Protein AF-A0A7W1NE48-F1 (afdb_monomer)

Mean predicted aligned error: 7.88 Å

Structure (mmCIF, N/CA/C/O backbone):
data_AF-A0A7W1NE48-F1
#
_entry.id   AF-A0A7W1NE48-F1
#
loop_
_atom_site.group_PDB
_atom_site.id
_atom_site.type_symbol
_atom_site.label_atom_id
_atom_site.label_alt_id
_atom_site.label_comp_id
_atom_site.label_asym_id
_atom_site.label_entity_id
_atom_site.label_seq_id
_atom_site.pdbx_PDB_ins_code
_atom_site.Cartn_x
_atom_site.Cartn_y
_atom_site.Cartn_z
_atom_site.occupancy
_atom_site.B_iso_or_equiv
_atom_site.auth_seq_id
_atom_site.auth_comp_id
_atom_site.auth_asym_id
_atom_site.auth_atom_id
_atom_site.pdbx_PDB_model_num
ATOM 1 N N . ILE A 1 1 ? 47.709 18.439 -71.083 1.00 42.81 1 ILE A N 1
ATOM 2 C CA . ILE A 1 1 ? 47.126 17.073 -71.042 1.00 42.81 1 ILE A CA 1
ATOM 3 C C . ILE A 1 1 ? 48.097 16.257 -70.185 1.00 42.81 1 ILE A C 1
ATOM 5 O O . ILE A 1 1 ? 49.250 16.214 -70.570 1.00 42.81 1 ILE A O 1
ATOM 9 N N . LEU A 1 2 ? 47.826 15.754 -68.979 1.00 31.44 2 LEU A N 1
ATOM 10 C CA . LEU A 1 2 ? 46.609 15.264 -68.327 1.00 31.44 2 LEU A CA 1
ATOM 11 C C . LEU A 1 2 ? 46.351 15.960 -66.975 1.00 31.44 2 LEU A C 1
ATOM 13 O O . LEU A 1 2 ? 47.279 16.209 -66.214 1.00 31.44 2 LEU A O 1
ATOM 17 N N . VAL A 1 3 ? 45.074 16.191 -66.664 1.00 34.69 3 VAL A N 1
ATOM 18 C CA . VAL A 1 3 ? 44.576 16.451 -65.306 1.00 34.69 3 VAL A CA 1
ATOM 19 C C . VAL A 1 3 ? 44.045 15.119 -64.780 1.00 34.69 3 VAL A C 1
ATOM 21 O O . VAL A 1 3 ? 43.078 14.589 -65.323 1.00 34.69 3 VAL A O 1
ATOM 24 N N . SER A 1 4 ? 44.684 14.561 -63.755 1.00 35.00 4 SER A N 1
ATOM 25 C CA . SER A 1 4 ? 44.197 13.361 -63.070 1.00 35.00 4 SER A CA 1
ATOM 26 C C . SER A 1 4 ? 43.122 13.762 -62.063 1.00 35.00 4 SER A C 1
ATOM 28 O O . SER A 1 4 ? 43.422 14.156 -60.939 1.00 35.00 4 SER A O 1
ATOM 30 N N . VAL A 1 5 ? 41.858 13.683 -62.476 1.00 41.53 5 VAL A N 1
ATOM 31 C CA . VAL A 1 5 ? 40.713 13.770 -61.565 1.00 41.53 5 VAL A CA 1
ATOM 32 C C . VAL A 1 5 ? 40.550 12.405 -60.898 1.00 41.53 5 VAL A C 1
ATOM 34 O O . VAL A 1 5 ? 40.009 11.472 -61.485 1.00 41.53 5 VAL A O 1
ATOM 37 N N . LEU A 1 6 ? 41.047 12.274 -59.669 1.00 36.22 6 LEU A N 1
ATOM 38 C CA . LEU A 1 6 ? 40.738 11.146 -58.791 1.00 36.22 6 LEU A CA 1
ATOM 39 C C . LEU A 1 6 ? 39.323 11.336 -58.235 1.00 36.22 6 LEU A C 1
ATOM 41 O O . LEU A 1 6 ? 39.104 11.984 -57.215 1.00 36.22 6 LEU A O 1
ATOM 45 N N . SER A 1 7 ? 38.339 10.781 -58.934 1.00 39.44 7 SER A N 1
ATOM 46 C CA . SER A 1 7 ? 36.971 10.656 -58.441 1.00 39.44 7 SER A CA 1
ATOM 47 C C . SER A 1 7 ? 36.881 9.495 -57.445 1.00 39.44 7 SER A C 1
ATOM 49 O O . SER A 1 7 ? 36.654 8.349 -57.829 1.00 39.44 7 SER A O 1
ATOM 51 N N . TRP A 1 8 ? 37.039 9.785 -56.154 1.00 41.16 8 TRP A N 1
ATOM 52 C CA . TRP A 1 8 ? 36.593 8.904 -55.073 1.00 41.16 8 TRP A CA 1
ATOM 53 C C . TRP A 1 8 ? 35.108 9.163 -54.795 1.00 41.16 8 TRP A C 1
ATOM 55 O O . TRP A 1 8 ? 34.740 10.090 -54.081 1.00 41.16 8 TRP A O 1
ATOM 65 N N . ARG A 1 9 ? 34.235 8.328 -55.360 1.00 43.22 9 ARG A N 1
ATOM 66 C CA . ARG A 1 9 ? 32.874 8.115 -54.851 1.00 43.22 9 ARG A CA 1
ATOM 67 C C . ARG A 1 9 ? 32.776 6.684 -54.338 1.00 43.22 9 ARG A C 1
ATOM 69 O O . ARG A 1 9 ? 32.124 5.840 -54.939 1.00 43.22 9 ARG A O 1
ATOM 76 N N . ALA A 1 10 ? 33.436 6.413 -53.216 1.00 47.19 10 ALA A N 1
ATOM 77 C CA . ALA A 1 10 ? 32.959 5.354 -52.345 1.00 47.19 10 ALA A CA 1
ATOM 78 C C . ALA A 1 10 ? 31.684 5.899 -51.696 1.00 47.19 10 ALA A C 1
ATOM 80 O O . ALA A 1 10 ? 31.745 6.793 -50.853 1.00 47.19 10 ALA A O 1
ATOM 81 N N . ALA A 1 11 ? 30.521 5.430 -52.148 1.00 48.72 11 ALA A N 1
ATOM 82 C CA . ALA A 1 11 ? 29.316 5.548 -51.347 1.00 48.72 11 ALA A CA 1
ATOM 83 C C . ALA A 1 11 ? 29.620 4.826 -50.029 1.00 48.72 11 ALA A C 1
ATOM 85 O O . ALA A 1 11 ? 29.705 3.600 -49.997 1.00 48.72 11 ALA A O 1
ATOM 86 N N . LEU A 1 12 ? 29.897 5.598 -48.978 1.00 47.84 12 LEU A N 1
ATOM 87 C CA . LEU A 1 12 ? 30.013 5.115 -47.610 1.00 47.84 12 LEU A CA 1
ATOM 88 C C . LEU A 1 12 ? 28.637 4.576 -47.219 1.00 47.84 12 LEU A C 1
ATOM 90 O O . LEU A 1 12 ? 27.813 5.285 -46.653 1.00 47.84 12 LEU A O 1
ATOM 94 N N . VAL A 1 13 ? 28.368 3.324 -47.586 1.00 49.62 13 VAL A N 1
ATOM 95 C CA . VAL A 1 13 ? 27.327 2.533 -46.944 1.00 49.62 13 VAL A CA 1
ATOM 96 C C . VAL A 1 13 ? 27.867 2.277 -45.549 1.00 49.62 13 VAL A C 1
ATOM 98 O O . VAL A 1 13 ? 28.692 1.389 -45.339 1.00 49.62 13 VAL A O 1
ATOM 101 N N . THR A 1 14 ? 27.490 3.136 -44.607 1.00 51.50 14 THR A N 1
ATOM 102 C CA . THR A 1 14 ? 27.735 2.890 -43.192 1.00 51.50 14 THR A CA 1
ATOM 103 C C . THR A 1 14 ? 27.110 1.532 -42.874 1.00 51.50 14 THR A C 1
ATOM 105 O O . THR A 1 14 ? 25.921 1.351 -43.154 1.00 51.50 14 THR A O 1
ATOM 108 N N . PRO A 1 15 ? 27.878 0.552 -42.365 1.00 64.06 15 PRO A N 1
ATOM 109 C CA . PRO A 1 15 ? 27.312 -0.744 -42.028 1.00 64.06 15 PRO A CA 1
ATOM 110 C C . PRO A 1 15 ? 26.183 -0.537 -41.019 1.00 64.06 15 PRO A C 1
ATOM 112 O O . PRO A 1 15 ? 26.321 0.264 -40.089 1.00 64.06 15 PRO A O 1
ATOM 115 N N . SER A 1 16 ? 25.063 -1.235 -41.221 1.00 67.44 16 SER A N 1
ATOM 116 C CA . SER A 1 16 ? 23.953 -1.206 -40.272 1.00 67.44 16 SER A CA 1
ATOM 117 C C . SER A 1 16 ? 24.484 -1.540 -38.875 1.00 67.44 16 SER A C 1
ATOM 119 O O . SER A 1 16 ? 25.266 -2.487 -38.732 1.00 67.44 16 SER A O 1
ATOM 121 N N . PRO A 1 17 ? 24.120 -0.754 -37.850 1.00 74.56 17 PRO A N 1
ATOM 122 C CA . PRO A 1 17 ? 24.648 -0.958 -36.512 1.00 74.56 17 PRO A CA 1
ATOM 123 C C . PRO A 1 17 ? 24.266 -2.355 -36.005 1.00 74.56 17 PRO A C 1
ATOM 125 O O . PRO A 1 17 ? 23.170 -2.842 -36.272 1.00 74.56 17 PRO A O 1
ATOM 128 N N . ALA A 1 18 ? 25.176 -3.005 -35.273 1.00 80.12 18 ALA A N 1
ATOM 129 C CA . ALA A 1 18 ? 24.968 -4.363 -34.762 1.00 80.12 18 ALA A CA 1
ATOM 130 C C . ALA A 1 18 ? 23.659 -4.469 -33.952 1.00 80.12 18 ALA A C 1
ATOM 132 O O . ALA A 1 18 ? 23.302 -3.511 -33.274 1.00 80.12 18 ALA A O 1
ATOM 133 N N . PRO A 1 19 ? 22.929 -5.591 -33.967 1.00 85.81 19 PRO A N 1
ATOM 134 C CA . PRO A 1 19 ? 21.694 -5.704 -33.196 1.00 85.81 19 PRO A CA 1
ATOM 135 C C . PRO A 1 19 ? 21.940 -5.524 -31.690 1.00 85.81 19 PRO A C 1
ATOM 137 O O . PRO A 1 19 ? 23.021 -5.815 -31.168 1.00 85.81 19 PRO A O 1
ATOM 140 N N . VAL A 1 20 ? 20.917 -5.056 -30.979 1.00 89.81 20 VAL A N 1
ATOM 141 C CA . VAL A 1 20 ? 20.906 -5.013 -29.518 1.00 89.81 20 VAL A CA 1
ATOM 142 C C . VAL A 1 20 ? 20.952 -6.441 -28.976 1.00 89.81 20 VAL A C 1
ATOM 144 O O . VAL A 1 20 ? 20.144 -7.298 -29.328 1.00 89.81 20 VAL A O 1
ATOM 147 N N . SER A 1 21 ? 21.898 -6.674 -28.074 1.00 86.50 21 SER A N 1
ATOM 148 C CA . SER A 1 21 ? 22.198 -7.980 -27.483 1.00 86.50 21 SER A CA 1
ATOM 149 C C . SER A 1 21 ? 21.544 -8.198 -26.116 1.00 86.50 21 SER A C 1
ATOM 151 O O . SER A 1 21 ? 21.465 -9.330 -25.640 1.00 86.50 21 SER A O 1
ATOM 153 N N . GLY A 1 22 ? 21.040 -7.137 -25.476 1.00 89.31 22 GLY A N 1
ATOM 154 C CA . GLY A 1 22 ? 20.456 -7.249 -24.146 1.00 89.31 22 GLY A CA 1
ATOM 155 C C . GLY A 1 22 ? 19.867 -5.964 -23.575 1.00 89.31 22 GLY A C 1
ATOM 156 O O . GLY A 1 22 ? 19.865 -4.903 -24.198 1.00 89.31 22 GLY A O 1
ATOM 157 N N . LEU A 1 23 ? 19.360 -6.101 -22.351 1.00 92.81 23 LEU A N 1
ATOM 158 C CA . LEU A 1 23 ? 18.733 -5.048 -21.555 1.00 92.81 23 LEU A CA 1
ATOM 159 C C . LEU A 1 23 ? 19.512 -4.858 -20.248 1.00 92.81 23 LEU A C 1
ATOM 161 O O . LEU A 1 23 ? 19.779 -5.835 -19.538 1.00 92.81 23 LEU A O 1
ATOM 165 N N . ARG A 1 24 ? 19.830 -3.610 -19.907 1.00 93.88 24 ARG A N 1
ATOM 166 C CA . ARG A 1 24 ? 20.444 -3.202 -18.638 1.00 93.88 24 ARG A CA 1
ATOM 167 C C . ARG A 1 24 ? 19.453 -2.359 -17.850 1.00 93.88 24 ARG A C 1
ATOM 169 O O . ARG A 1 24 ? 18.922 -1.387 -18.375 1.00 93.88 24 ARG A O 1
ATOM 176 N N . ILE A 1 25 ? 19.224 -2.730 -16.594 1.00 95.69 25 ILE A N 1
ATOM 177 C CA . ILE A 1 25 ? 18.370 -1.973 -15.676 1.00 95.69 25 ILE A CA 1
ATOM 178 C C . ILE A 1 25 ? 19.274 -1.182 -14.739 1.00 95.69 25 ILE A C 1
ATOM 180 O O . ILE A 1 25 ? 20.173 -1.753 -14.124 1.00 95.69 25 ILE A O 1
ATOM 184 N N . VAL A 1 26 ? 19.029 0.118 -14.646 1.00 95.56 26 VAL A N 1
ATOM 185 C CA . VAL A 1 26 ? 19.696 1.031 -13.723 1.00 95.56 26 VAL A CA 1
ATOM 186 C C . VAL A 1 26 ? 18.616 1.624 -12.829 1.00 95.56 26 VAL A C 1
ATOM 188 O O . VAL A 1 26 ? 17.765 2.384 -13.290 1.00 95.56 26 VAL A O 1
ATOM 191 N N . PHE A 1 27 ? 18.625 1.247 -11.554 1.00 94.75 27 PHE A N 1
ATOM 192 C CA . PHE A 1 27 ? 17.720 1.836 -10.575 1.00 94.75 27 PHE A CA 1
ATOM 193 C C . PHE A 1 27 ? 18.255 3.202 -10.145 1.00 94.75 27 PHE A C 1
ATOM 195 O O . PHE A 1 27 ? 19.438 3.331 -9.829 1.00 94.75 27 PHE A O 1
ATOM 202 N N . GLN A 1 28 ? 17.388 4.207 -10.147 1.00 91.44 28 GLN A N 1
ATOM 203 C CA . GLN A 1 28 ? 17.664 5.525 -9.586 1.00 91.44 28 GLN A CA 1
ATOM 204 C C . GLN A 1 28 ? 16.831 5.683 -8.324 1.00 91.44 28 GLN A C 1
ATOM 206 O O . GLN A 1 28 ? 15.610 5.693 -8.432 1.00 91.44 28 GLN A O 1
ATOM 211 N N . ASP A 1 29 ? 17.492 5.805 -7.174 1.00 85.06 29 ASP A N 1
ATOM 212 C CA . ASP A 1 29 ? 16.899 6.014 -5.848 1.00 85.06 29 ASP A CA 1
ATOM 213 C C . ASP A 1 29 ? 15.817 4.993 -5.409 1.00 85.06 29 ASP A C 1
ATOM 215 O O . ASP A 1 29 ? 15.047 4.428 -6.186 1.00 85.06 29 ASP A O 1
ATOM 219 N N . GLY A 1 30 ? 15.729 4.746 -4.102 1.00 87.19 30 GLY A N 1
ATOM 220 C CA . GLY A 1 30 ? 14.687 3.885 -3.532 1.00 87.19 30 GLY A CA 1
ATOM 221 C C . GLY A 1 30 ? 14.912 2.375 -3.730 1.00 87.19 30 GLY A C 1
ATOM 222 O O . GLY A 1 30 ? 16.057 1.918 -3.823 1.00 87.19 30 GLY A O 1
ATOM 223 N N . PRO A 1 31 ? 13.836 1.562 -3.700 1.00 92.44 31 PRO A N 1
ATOM 224 C CA . PRO A 1 31 ? 13.959 0.112 -3.683 1.00 92.44 31 PRO A CA 1
ATOM 225 C C . PRO A 1 31 ? 14.438 -0.442 -5.026 1.00 92.44 31 PRO A C 1
ATOM 227 O O . PRO A 1 31 ? 14.173 0.110 -6.094 1.00 92.44 31 PRO A O 1
ATOM 230 N N . THR A 1 32 ? 15.100 -1.595 -4.963 1.00 94.31 32 THR A N 1
ATOM 231 C CA . THR A 1 32 ? 15.563 -2.332 -6.142 1.00 94.31 32 THR A CA 1
ATOM 232 C C . THR A 1 32 ? 14.858 -3.678 -6.243 1.00 94.31 32 THR A C 1
ATOM 234 O O . THR A 1 32 ? 14.346 -4.211 -5.256 1.00 94.31 32 THR A O 1
ATOM 237 N N . LEU A 1 33 ? 14.824 -4.224 -7.456 1.00 93.69 33 LEU A N 1
ATOM 238 C CA . LEU A 1 33 ? 14.360 -5.579 -7.729 1.00 93.69 33 LEU A CA 1
ATOM 239 C C . LEU A 1 33 ? 15.464 -6.381 -8.417 1.00 93.69 33 LEU A C 1
ATOM 241 O O . LEU A 1 33 ? 16.305 -5.795 -9.112 1.00 93.69 33 LEU A O 1
ATOM 245 N N . PRO A 1 34 ? 15.445 -7.719 -8.294 1.00 93.00 34 PRO A N 1
ATOM 246 C CA . PRO A 1 34 ? 16.255 -8.574 -9.143 1.00 93.00 34 PRO A CA 1
ATOM 247 C C . PRO A 1 34 ? 16.054 -8.218 -10.619 1.00 93.00 34 PRO A C 1
ATOM 249 O O . PRO A 1 34 ? 14.929 -8.058 -11.098 1.00 93.00 34 PRO A O 1
ATOM 252 N N . ARG A 1 35 ? 17.159 -8.112 -11.366 1.00 90.81 35 ARG A N 1
ATOM 253 C CA . ARG A 1 35 ? 17.134 -7.790 -12.804 1.00 90.81 35 ARG A CA 1
ATOM 254 C C . ARG A 1 35 ? 16.184 -8.714 -13.573 1.00 90.81 35 ARG A C 1
ATOM 256 O O . ARG A 1 35 ? 15.443 -8.244 -14.428 1.00 90.81 35 ARG A O 1
ATOM 263 N N . GLU A 1 36 ? 16.208 -10.005 -13.253 1.00 91.62 36 GLU A N 1
ATOM 264 C CA . GLU A 1 36 ? 15.350 -11.052 -13.826 1.00 91.62 36 GLU A CA 1
ATOM 265 C C . GLU A 1 36 ? 13.855 -10.694 -13.763 1.00 91.62 36 GLU A C 1
ATOM 267 O O . GLU A 1 36 ? 13.141 -10.883 -14.747 1.00 91.62 36 GLU A O 1
ATOM 272 N N . ASP A 1 37 ? 13.392 -10.111 -12.653 1.00 92.50 37 ASP A N 1
ATOM 273 C CA . ASP A 1 37 ? 11.978 -9.784 -12.445 1.00 92.50 37 ASP A CA 1
ATOM 274 C C . ASP A 1 37 ? 11.532 -8.625 -13.339 1.00 92.50 37 ASP A C 1
ATOM 276 O O . ASP A 1 37 ? 10.490 -8.698 -13.994 1.00 92.50 37 ASP A O 1
ATOM 280 N N . VAL A 1 38 ? 12.361 -7.583 -13.453 1.00 91.62 38 VAL A N 1
ATOM 281 C CA . VAL A 1 38 ? 12.096 -6.455 -14.361 1.00 91.62 38 VAL A CA 1
ATOM 282 C C . VAL A 1 38 ? 12.136 -6.917 -15.819 1.00 91.62 38 VAL A C 1
ATOM 284 O O . VAL A 1 38 ? 11.286 -6.543 -16.632 1.00 91.62 38 VAL A O 1
ATOM 287 N N . LEU A 1 39 ? 13.092 -7.786 -16.165 1.00 91.69 39 LEU A N 1
ATOM 288 C CA . LEU A 1 39 ? 13.155 -8.391 -17.494 1.00 91.69 39 LEU A CA 1
ATOM 289 C C . LEU A 1 39 ? 11.939 -9.277 -17.777 1.00 91.69 39 LEU A C 1
ATOM 291 O O . LEU A 1 39 ? 11.484 -9.324 -18.921 1.00 91.69 39 LEU A O 1
ATOM 295 N N . ALA A 1 40 ? 11.380 -9.951 -16.769 1.00 92.88 40 ALA A N 1
ATOM 296 C CA . ALA A 1 40 ? 10.172 -10.751 -16.921 1.00 92.88 40 ALA A CA 1
ATOM 297 C C . ALA A 1 40 ? 8.960 -9.895 -17.316 1.00 92.88 40 ALA A C 1
ATOM 299 O O . ALA A 1 40 ? 8.155 -10.358 -18.129 1.00 92.88 40 ALA A O 1
ATOM 300 N N . TRP A 1 41 ? 8.856 -8.651 -16.830 1.00 93.81 41 TRP A N 1
ATOM 301 C CA . TRP A 1 41 ? 7.804 -7.715 -17.249 1.00 93.81 41 TRP A CA 1
ATOM 302 C C . TRP A 1 41 ? 7.871 -7.453 -18.752 1.00 93.81 41 TRP A C 1
ATOM 304 O O . TRP A 1 41 ? 6.888 -7.654 -19.463 1.00 93.81 41 TRP A O 1
ATOM 314 N N . VAL A 1 42 ? 9.054 -7.098 -19.261 1.00 93.62 42 VAL A N 1
ATOM 315 C CA . VAL A 1 42 ? 9.266 -6.859 -20.698 1.00 93.62 42 VAL A CA 1
ATOM 316 C C . VAL A 1 42 ? 9.053 -8.147 -21.497 1.00 93.62 42 VAL A C 1
ATOM 318 O O . VAL A 1 42 ? 8.383 -8.145 -22.526 1.00 93.62 42 VAL A O 1
ATOM 321 N N . LYS A 1 43 ? 9.576 -9.279 -21.009 1.00 92.25 43 LYS A N 1
ATOM 322 C CA . LYS A 1 43 ? 9.505 -10.582 -21.685 1.00 92.25 43 LYS A CA 1
ATOM 323 C C . LYS A 1 43 ? 8.070 -11.073 -21.877 1.00 92.25 43 LYS A C 1
ATOM 325 O O . LYS A 1 43 ? 7.800 -11.701 -22.900 1.00 92.25 43 LYS A O 1
ATOM 330 N N . ARG A 1 44 ? 7.204 -10.852 -20.883 1.00 92.38 44 ARG A N 1
ATOM 331 C CA . ARG A 1 44 ? 5.830 -11.380 -20.838 1.00 92.38 44 ARG A CA 1
ATOM 332 C C . ARG A 1 44 ? 4.778 -10.368 -21.288 1.00 92.38 44 ARG A C 1
ATOM 334 O O . ARG A 1 44 ? 3.745 -10.790 -21.788 1.00 92.38 44 ARG A O 1
ATOM 341 N N . GLY A 1 45 ? 5.022 -9.073 -21.087 1.00 92.50 45 GLY A N 1
ATOM 342 C CA . GLY A 1 45 ? 4.001 -8.035 -21.239 1.00 92.50 45 GLY A CA 1
ATOM 343 C C . GLY A 1 45 ? 4.214 -7.060 -22.393 1.00 92.50 45 GLY A C 1
ATOM 344 O O . GLY A 1 45 ? 3.234 -6.480 -22.847 1.00 92.50 45 GLY A O 1
ATOM 345 N N . PHE A 1 46 ? 5.442 -6.864 -22.890 1.00 95.25 46 PHE A N 1
ATOM 346 C CA . PHE A 1 46 ? 5.687 -5.875 -23.944 1.00 95.25 46 PHE A CA 1
ATOM 347 C C . PHE A 1 46 ? 5.353 -6.446 -25.338 1.00 95.25 46 PHE A C 1
ATOM 349 O O . PHE A 1 46 ? 6.060 -7.347 -25.803 1.00 95.25 46 PHE A O 1
ATOM 356 N N . PRO A 1 47 ? 4.331 -5.931 -26.056 1.00 91.56 47 PRO A N 1
ATOM 357 C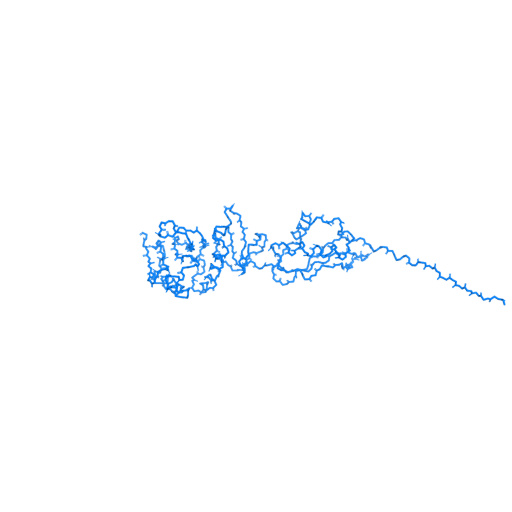 CA . PRO A 1 47 ? 3.850 -6.562 -27.292 1.00 91.56 47 PRO A CA 1
ATOM 358 C C . PRO A 1 47 ? 4.856 -6.523 -28.452 1.00 91.56 47 PRO A C 1
ATOM 360 O O . PRO A 1 47 ? 4.895 -7.432 -29.275 1.00 91.56 47 PRO A O 1
ATOM 363 N N . GLN A 1 48 ? 5.699 -5.488 -28.516 1.00 91.25 48 GLN A N 1
ATOM 364 C CA . GLN A 1 48 ? 6.649 -5.257 -29.615 1.00 91.25 48 GLN A CA 1
ATOM 365 C C . GLN A 1 48 ? 8.061 -5.752 -29.280 1.00 91.25 48 GLN A C 1
ATOM 367 O O . GLN A 1 48 ? 9.062 -5.185 -29.709 1.00 91.25 48 GLN A O 1
ATOM 372 N N . ARG A 1 49 ? 8.165 -6.832 -28.499 1.00 91.38 49 ARG A N 1
ATOM 373 C CA . ARG A 1 49 ? 9.451 -7.354 -28.018 1.00 91.38 49 ARG A CA 1
ATOM 374 C C . ARG A 1 49 ? 10.450 -7.666 -29.135 1.00 91.38 49 ARG A C 1
ATOM 376 O O . ARG A 1 49 ? 11.641 -7.450 -28.941 1.00 91.38 49 ARG A O 1
ATOM 383 N N . ALA A 1 50 ? 9.990 -8.160 -30.285 1.00 91.31 50 ALA A N 1
ATOM 384 C CA . ALA A 1 50 ? 10.865 -8.455 -31.422 1.00 91.31 50 ALA A CA 1
ATOM 385 C C . ALA A 1 50 ? 11.572 -7.195 -31.962 1.00 91.31 50 ALA A C 1
ATOM 387 O O . ALA A 1 50 ? 12.727 -7.270 -32.369 1.00 91.31 50 ALA A O 1
ATOM 388 N N . SER A 1 51 ? 10.920 -6.031 -31.881 1.00 92.25 51 SER A N 1
ATOM 389 C CA . SER A 1 51 ? 11.470 -4.739 -32.309 1.00 92.25 51 SER A CA 1
ATOM 390 C C . SER A 1 51 ? 12.599 -4.231 -31.406 1.00 92.25 51 SER A C 1
ATOM 392 O O . SER A 1 51 ? 13.312 -3.313 -31.785 1.00 92.25 51 SER A O 1
ATOM 394 N N . LEU A 1 52 ? 12.818 -4.834 -30.231 1.00 92.19 52 LEU A N 1
ATOM 395 C CA . LEU A 1 52 ? 13.926 -4.462 -29.343 1.00 92.19 52 LEU A CA 1
ATOM 396 C C . LEU A 1 52 ? 15.297 -4.925 -29.854 1.00 92.19 52 LEU A C 1
ATOM 398 O O . LEU A 1 52 ? 16.307 -4.474 -29.323 1.00 92.19 52 LEU A O 1
ATOM 402 N N . VAL A 1 53 ? 15.345 -5.815 -30.853 1.00 92.69 53 VAL A N 1
ATOM 403 C CA . VAL A 1 53 ? 16.600 -6.269 -31.479 1.00 92.69 53 VAL A CA 1
ATOM 404 C C . VAL A 1 53 ? 17.242 -5.149 -32.303 1.00 92.69 53 VAL A C 1
ATOM 406 O O . VAL A 1 53 ? 18.464 -5.031 -32.319 1.00 92.69 53 VAL A O 1
ATOM 409 N N . ASP A 1 54 ? 16.437 -4.297 -32.939 1.00 91.75 54 ASP A N 1
ATOM 410 C CA . ASP A 1 54 ? 16.903 -3.086 -33.620 1.00 91.75 54 ASP A CA 1
ATOM 411 C C . ASP A 1 54 ? 15.895 -1.948 -33.395 1.00 91.75 54 ASP A C 1
ATOM 413 O O . ASP A 1 54 ? 15.009 -1.717 -34.220 1.00 91.75 54 ASP A O 1
ATOM 417 N N . PRO A 1 55 ? 15.948 -1.300 -32.219 1.00 92.44 55 PRO A N 1
ATOM 418 C CA . PRO A 1 55 ? 14.922 -0.358 -31.813 1.00 92.44 55 PRO A CA 1
ATOM 419 C C . PRO A 1 55 ? 15.113 0.993 -32.505 1.00 92.44 55 PRO A C 1
ATOM 421 O O . PRO A 1 55 ? 16.201 1.574 -32.489 1.00 92.44 55 PRO A O 1
ATOM 424 N N . ASP A 1 56 ? 14.019 1.535 -33.030 1.00 94.19 56 ASP A N 1
ATOM 425 C CA . ASP A 1 56 ? 13.910 2.951 -33.361 1.00 94.19 56 ASP A CA 1
ATOM 426 C C . ASP A 1 56 ? 13.447 3.767 -32.139 1.00 94.19 56 ASP A C 1
ATOM 428 O O . ASP A 1 56 ? 13.074 3.229 -31.091 1.00 94.19 56 ASP A O 1
ATOM 432 N N . GLN A 1 57 ? 13.462 5.094 -32.270 1.00 95.06 57 GLN A N 1
ATOM 433 C CA . GLN A 1 57 ? 13.047 6.001 -31.198 1.00 95.06 57 GLN A CA 1
ATOM 434 C C . GLN A 1 57 ? 11.603 5.731 -30.736 1.00 95.06 57 GLN A C 1
ATOM 436 O O . GLN A 1 57 ? 11.335 5.699 -29.536 1.00 95.06 57 GLN A O 1
ATOM 441 N N . ALA A 1 58 ? 10.691 5.449 -31.671 1.00 96.38 58 ALA A N 1
ATOM 442 C CA . ALA A 1 58 ? 9.295 5.147 -31.360 1.00 96.38 58 ALA A CA 1
ATOM 443 C C . ALA A 1 58 ? 9.146 3.854 -30.537 1.00 96.38 58 ALA A C 1
ATOM 445 O O . ALA A 1 58 ? 8.311 3.773 -29.636 1.00 96.38 58 ALA A O 1
ATOM 446 N N . THR A 1 59 ? 9.967 2.837 -30.808 1.00 96.44 59 THR A N 1
ATOM 447 C CA . THR A 1 59 ? 10.003 1.587 -30.040 1.00 96.44 59 THR A CA 1
ATOM 448 C C . THR A 1 59 ? 10.490 1.833 -28.613 1.00 96.44 59 THR A C 1
ATOM 450 O O . THR A 1 59 ? 9.901 1.303 -27.668 1.00 96.44 59 THR A O 1
ATOM 453 N N . LEU A 1 60 ? 11.529 2.658 -28.432 1.00 97.31 60 LEU A N 1
ATOM 454 C CA . LEU A 1 60 ? 12.035 3.017 -27.102 1.00 97.31 60 LEU A CA 1
ATOM 455 C C . LEU A 1 60 ? 11.003 3.818 -26.295 1.00 97.31 60 LEU A C 1
ATOM 457 O O . LEU A 1 60 ? 10.829 3.568 -25.102 1.00 97.31 60 LEU A O 1
ATOM 461 N N . GLU A 1 61 ? 10.274 4.730 -26.938 1.00 97.25 61 GLU A N 1
ATOM 462 C CA . GLU A 1 61 ? 9.199 5.507 -26.308 1.00 97.25 61 GLU A CA 1
ATOM 463 C C . GLU A 1 61 ? 8.035 4.621 -25.859 1.00 97.25 61 GLU A C 1
ATOM 465 O O . GLU A 1 61 ? 7.585 4.731 -24.717 1.00 97.25 61 GLU A O 1
ATOM 470 N N . ARG A 1 62 ? 7.605 3.674 -26.702 1.00 97.62 62 ARG A N 1
ATOM 471 C CA . ARG A 1 62 ? 6.585 2.678 -26.334 1.00 97.62 62 ARG A CA 1
ATOM 472 C C . ARG A 1 62 ? 7.045 1.775 -25.197 1.00 97.62 62 ARG A C 1
ATOM 474 O O . ARG A 1 62 ? 6.238 1.412 -24.345 1.00 97.62 62 ARG A O 1
ATOM 481 N N . LEU A 1 63 ? 8.326 1.406 -25.162 1.00 97.44 63 LEU A N 1
ATOM 482 C CA . LEU A 1 63 ? 8.888 0.652 -24.042 1.00 97.44 63 LEU A CA 1
ATOM 483 C C . LEU A 1 63 ? 8.856 1.481 -22.750 1.00 97.44 63 LEU A C 1
ATOM 485 O O . LEU A 1 63 ? 8.480 0.959 -21.701 1.00 97.44 63 LEU A O 1
ATOM 489 N N . ALA A 1 64 ? 9.199 2.769 -22.817 1.00 97.62 64 ALA A N 1
ATOM 490 C CA . ALA A 1 64 ? 9.103 3.668 -21.672 1.00 97.62 64 ALA A CA 1
ATOM 491 C C . ALA A 1 64 ? 7.653 3.808 -21.180 1.00 97.62 64 ALA A C 1
ATOM 493 O O . ALA A 1 64 ? 7.403 3.721 -19.980 1.00 97.62 64 ALA A O 1
ATOM 494 N N . GLU A 1 65 ? 6.687 3.976 -22.085 1.00 97.44 65 GLU A N 1
ATOM 495 C CA . GLU A 1 65 ? 5.258 4.040 -21.755 1.00 97.44 65 GLU A CA 1
ATOM 496 C C . GLU A 1 65 ? 4.745 2.736 -21.132 1.00 97.44 65 GLU A C 1
ATOM 498 O O . GLU A 1 65 ? 4.094 2.763 -20.086 1.00 97.44 65 GLU A O 1
ATOM 503 N N . PHE A 1 66 ? 5.123 1.590 -21.704 1.00 97.31 66 PHE A N 1
ATOM 504 C CA . PHE A 1 66 ? 4.830 0.278 -21.136 1.00 97.31 66 PHE A CA 1
ATOM 505 C C . PHE A 1 66 ? 5.341 0.166 -19.693 1.00 97.31 66 PHE A C 1
ATOM 507 O O . PHE A 1 66 ? 4.588 -0.218 -18.800 1.00 97.31 66 PHE A O 1
ATOM 514 N N . LEU A 1 67 ? 6.592 0.552 -19.434 1.00 96.62 67 LEU A N 1
ATOM 515 C CA . LEU A 1 67 ? 7.164 0.510 -18.087 1.00 96.62 67 LEU A CA 1
ATOM 516 C C . LEU A 1 67 ? 6.456 1.473 -17.121 1.00 96.62 67 LEU A C 1
ATOM 518 O O . LEU A 1 67 ? 6.188 1.086 -15.987 1.00 96.62 67 LEU A O 1
ATOM 522 N N . ARG A 1 68 ? 6.087 2.685 -17.559 1.00 96.06 68 ARG A N 1
ATOM 523 C CA . ARG A 1 68 ? 5.306 3.643 -16.746 1.00 96.06 68 ARG A CA 1
ATOM 524 C C . ARG A 1 68 ? 3.920 3.115 -16.379 1.00 96.06 68 ARG A C 1
ATOM 526 O O . ARG A 1 68 ? 3.396 3.478 -15.331 1.00 96.06 68 ARG A O 1
ATOM 533 N N . SER A 1 69 ? 3.332 2.265 -17.221 1.00 94.31 69 SER A N 1
ATOM 534 C CA . SER A 1 69 ? 2.038 1.635 -16.934 1.00 94.31 69 SER A CA 1
ATOM 535 C C . SER A 1 69 ? 2.117 0.565 -15.835 1.00 94.31 69 SER A C 1
ATOM 537 O O . SER A 1 69 ? 1.094 0.174 -15.274 1.00 94.31 69 SER A O 1
ATOM 539 N N . HIS A 1 70 ? 3.322 0.092 -15.499 1.00 94.00 70 HIS A N 1
ATOM 540 C CA . HIS A 1 70 ? 3.506 -0.949 -14.501 1.00 94.00 70 HIS A CA 1
ATOM 541 C C . HIS A 1 70 ? 3.358 -0.387 -13.081 1.00 94.00 70 HIS A C 1
ATOM 543 O O . HIS A 1 70 ? 4.067 0.538 -12.691 1.00 94.00 70 HIS A O 1
ATOM 549 N N . GLY A 1 71 ? 2.494 -0.993 -12.260 1.00 91.81 71 GLY A N 1
ATOM 550 C CA . GLY A 1 71 ? 2.149 -0.469 -10.929 1.00 91.81 71 GLY A CA 1
ATOM 551 C C . GLY A 1 71 ? 3.322 -0.338 -9.947 1.00 91.81 71 GLY A C 1
ATOM 552 O O . GLY A 1 71 ? 3.248 0.456 -9.020 1.00 91.81 71 GLY A O 1
ATOM 553 N N . ALA A 1 72 ? 4.418 -1.076 -10.153 1.00 94.50 72 ALA A N 1
ATOM 554 C CA . ALA A 1 72 ? 5.637 -0.955 -9.344 1.00 94.50 72 ALA A CA 1
ATOM 555 C C . ALA A 1 72 ? 6.513 0.260 -9.702 1.00 94.50 72 ALA A C 1
ATOM 557 O O . ALA A 1 72 ? 7.363 0.654 -8.906 1.00 94.50 72 ALA A O 1
ATOM 558 N N . VAL A 1 73 ? 6.357 0.826 -10.901 1.00 95.44 73 VAL A N 1
ATOM 559 C CA . VAL A 1 73 ? 7.229 1.887 -11.410 1.00 95.44 73 VAL A CA 1
ATOM 560 C C . VAL A 1 73 ? 6.695 3.240 -10.947 1.00 95.44 73 VAL A C 1
ATOM 562 O O . VAL A 1 73 ? 5.520 3.571 -11.119 1.00 95.44 73 VAL A O 1
ATOM 565 N N . ARG A 1 74 ? 7.569 4.032 -10.323 1.00 95.62 74 ARG A N 1
ATOM 566 C CA . ARG A 1 74 ? 7.292 5.430 -9.984 1.00 95.62 74 ARG A CA 1
ATOM 567 C C . ARG A 1 74 ? 7.577 6.315 -11.185 1.00 95.62 74 ARG A C 1
ATOM 569 O O . ARG A 1 74 ? 6.741 7.136 -11.550 1.00 95.62 74 ARG A O 1
ATOM 576 N N . GLU A 1 75 ? 8.745 6.120 -11.785 1.00 96.19 75 GLU A N 1
ATOM 577 C CA . GLU A 1 75 ? 9.242 6.949 -12.873 1.00 96.19 75 GLU A CA 1
ATOM 578 C C . GLU A 1 75 ? 10.166 6.152 -13.797 1.00 96.19 75 GLU A C 1
ATOM 580 O O . GLU A 1 75 ? 10.906 5.269 -13.361 1.00 96.19 75 GLU A O 1
ATOM 585 N N . VAL A 1 76 ? 10.114 6.484 -15.087 1.00 97.31 76 VAL A N 1
ATOM 586 C CA . VAL A 1 76 ? 11.066 6.015 -16.096 1.00 97.31 76 VAL A CA 1
ATOM 587 C C . VAL A 1 76 ? 11.872 7.224 -16.541 1.00 97.31 76 VAL A C 1
ATOM 589 O O . VAL A 1 76 ? 11.365 8.055 -17.299 1.00 97.31 76 VAL A O 1
ATOM 592 N N . HIS A 1 77 ? 13.109 7.297 -16.061 1.00 96.62 77 HIS A N 1
ATOM 593 C CA . HIS A 1 77 ? 14.031 8.410 -16.291 1.00 96.62 77 HIS A CA 1
ATOM 594 C C . HIS A 1 77 ? 14.576 8.413 -17.708 1.00 96.62 77 HIS A C 1
ATOM 596 O O . HIS A 1 77 ? 14.671 9.452 -18.353 1.00 96.62 77 HIS A O 1
ATOM 602 N N . GLN A 1 78 ? 14.940 7.232 -18.205 1.00 95.81 78 GLN A N 1
ATOM 603 C CA . GLN A 1 78 ? 15.495 7.088 -19.543 1.00 95.81 78 GLN A CA 1
ATOM 604 C C . GLN A 1 78 ? 15.296 5.676 -20.086 1.00 95.81 78 GLN A C 1
ATOM 606 O O . GLN A 1 78 ? 15.362 4.690 -19.352 1.00 95.81 78 GLN A O 1
ATOM 611 N N . VAL A 1 79 ? 15.119 5.589 -21.400 1.00 97.19 79 VAL A N 1
ATOM 612 C CA . VAL A 1 79 ? 15.220 4.351 -22.172 1.00 97.19 79 VAL A CA 1
ATOM 613 C C . VAL A 1 79 ? 16.044 4.684 -23.405 1.00 97.19 79 VAL A C 1
ATOM 615 O O . VAL A 1 79 ? 15.617 5.485 -24.232 1.00 97.19 79 VAL A O 1
ATOM 618 N N . ARG A 1 80 ? 17.254 4.131 -23.507 1.00 96.44 80 ARG A N 1
ATOM 619 C CA . ARG A 1 80 ? 18.195 4.476 -24.582 1.00 96.44 80 ARG A CA 1
ATOM 620 C C . ARG A 1 80 ? 19.025 3.284 -25.019 1.00 96.44 80 ARG A C 1
ATOM 622 O O . ARG A 1 80 ? 19.281 2.379 -24.232 1.00 96.44 80 ARG A O 1
ATOM 629 N N . VAL A 1 81 ? 19.508 3.316 -26.256 1.00 95.81 81 VAL A N 1
ATOM 630 C CA . VAL A 1 81 ? 20.556 2.391 -26.695 1.00 95.81 81 VAL A CA 1
ATOM 631 C C . VAL A 1 81 ? 21.899 2.897 -26.173 1.00 95.81 81 VAL A C 1
ATOM 633 O O . VAL A 1 81 ? 22.281 4.039 -26.421 1.00 95.81 81 VAL A O 1
ATOM 636 N N . ALA A 1 82 ? 22.609 2.043 -25.450 1.00 92.94 82 ALA A N 1
ATOM 637 C CA . ALA A 1 82 ? 23.957 2.274 -24.964 1.00 92.94 82 ALA A CA 1
ATOM 638 C C . ALA A 1 82 ? 24.925 1.257 -25.582 1.00 92.94 82 ALA A C 1
ATOM 640 O O . A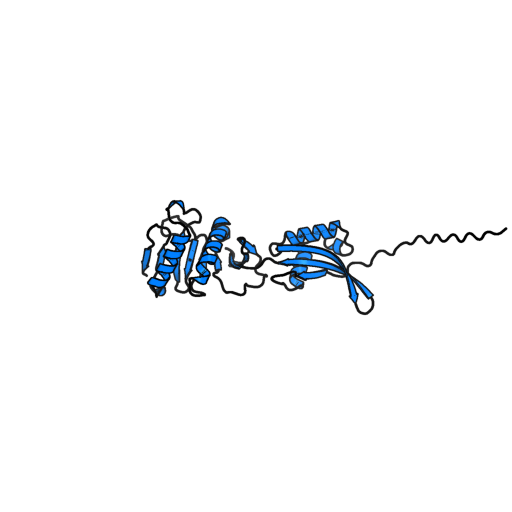LA A 1 82 ? 24.530 0.200 -26.079 1.00 92.94 82 ALA A O 1
ATOM 641 N N . HIS A 1 83 ? 26.205 1.608 -25.549 1.00 90.38 83 HIS A N 1
ATOM 642 C CA . HIS A 1 83 ? 27.293 0.746 -25.981 1.00 90.38 83 HIS A CA 1
ATOM 643 C C . HIS A 1 83 ? 28.047 0.272 -24.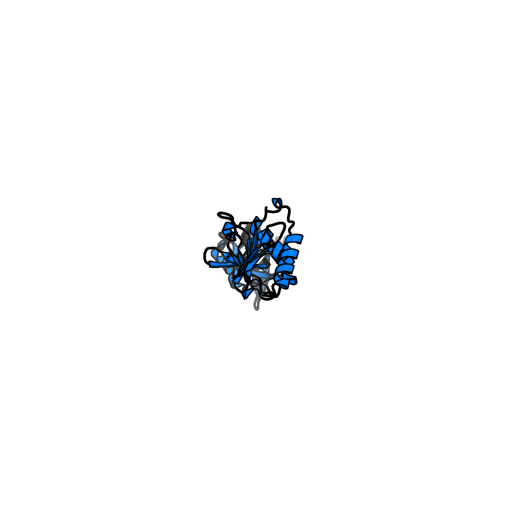743 1.00 90.38 83 HIS A C 1
ATOM 645 O O . HIS A 1 83 ? 28.480 1.089 -23.930 1.00 90.38 83 HIS A O 1
ATOM 651 N N . GLU A 1 84 ? 28.175 -1.040 -24.588 1.00 85.25 84 GLU A N 1
ATOM 652 C CA . GLU A 1 84 ? 28.902 -1.665 -23.490 1.00 85.25 84 GLU A CA 1
ATOM 653 C C . GLU A 1 84 ? 30.140 -2.361 -24.050 1.00 85.25 84 GLU A C 1
ATOM 655 O O . GLU A 1 84 ? 30.050 -3.186 -24.965 1.00 85.25 84 GLU A O 1
ATOM 660 N N . ALA A 1 85 ? 31.305 -1.969 -23.535 1.00 82.25 85 ALA A N 1
ATOM 661 C CA . ALA A 1 85 ? 32.565 -2.606 -23.880 1.00 82.25 85 ALA A CA 1
ATOM 662 C C . ALA A 1 85 ? 32.649 -3.972 -23.192 1.00 82.25 85 ALA A C 1
ATOM 664 O O . ALA A 1 85 ? 32.365 -4.093 -22.001 1.00 82.25 85 ALA A O 1
ATOM 665 N N . PHE A 1 86 ? 33.059 -4.985 -23.944 1.00 79.06 86 PHE A N 1
ATOM 666 C CA . PHE A 1 86 ? 33.339 -6.326 -23.448 1.00 79.06 86 PHE A CA 1
ATOM 667 C C . PHE A 1 86 ? 34.677 -6.795 -24.031 1.00 79.06 86 PHE A C 1
ATOM 669 O O . PHE A 1 86 ? 35.118 -6.270 -25.057 1.00 79.06 86 PHE A O 1
ATOM 676 N N . ASP A 1 87 ? 35.336 -7.769 -23.399 1.00 64.69 87 ASP A N 1
ATOM 677 C CA . ASP A 1 87 ? 36.594 -8.320 -23.917 1.00 64.69 87 ASP A CA 1
ATOM 678 C C . ASP A 1 87 ? 36.387 -8.858 -25.343 1.00 64.69 87 ASP A C 1
ATOM 680 O O . ASP A 1 87 ? 35.709 -9.862 -25.564 1.00 64.69 87 ASP A O 1
ATOM 684 N N . GLY A 1 88 ? 36.945 -8.144 -26.327 1.00 72.19 88 GLY A N 1
ATOM 685 C CA . GLY A 1 88 ? 36.842 -8.471 -27.751 1.00 72.19 88 GLY A CA 1
ATOM 686 C C . GLY A 1 88 ? 35.840 -7.649 -28.575 1.00 72.19 88 GLY A C 1
ATOM 687 O O . GLY A 1 88 ? 35.736 -7.900 -29.775 1.00 72.19 88 GLY A O 1
ATOM 688 N N . GLY A 1 89 ? 35.132 -6.658 -28.012 1.00 78.56 89 GLY A N 1
ATOM 689 C CA . GLY A 1 89 ? 34.281 -5.777 -28.823 1.00 78.56 89 GLY A CA 1
ATOM 690 C C . GLY A 1 89 ? 33.346 -4.827 -28.071 1.00 78.56 89 GLY A C 1
ATOM 691 O O . GLY A 1 89 ? 33.367 -4.704 -26.850 1.00 78.56 89 GLY A O 1
ATOM 692 N N . VAL A 1 90 ? 32.500 -4.136 -28.839 1.00 82.81 90 VAL A N 1
ATOM 693 C CA . VAL A 1 90 ? 31.441 -3.257 -28.326 1.00 82.81 90 VAL A CA 1
ATOM 694 C C . VAL A 1 90 ? 30.091 -3.897 -28.621 1.00 82.81 90 VAL A C 1
ATOM 696 O O . VAL A 1 90 ? 29.789 -4.213 -29.771 1.00 82.81 90 VAL A O 1
ATOM 699 N N . THR A 1 91 ? 29.265 -4.058 -27.592 1.00 87.69 91 THR A N 1
ATOM 700 C CA . THR A 1 91 ? 27.903 -4.583 -27.724 1.00 87.69 91 THR A CA 1
ATOM 701 C C . THR A 1 91 ? 26.879 -3.461 -27.579 1.00 87.69 91 THR A C 1
ATOM 703 O O . THR A 1 91 ? 27.056 -2.538 -26.781 1.00 87.69 91 THR A O 1
ATOM 706 N N . ARG A 1 92 ? 25.802 -3.514 -28.371 1.00 91.88 92 ARG A N 1
ATOM 707 C CA . ARG A 1 92 ? 24.643 -2.626 -28.202 1.00 91.88 92 ARG A CA 1
ATOM 708 C C . ARG A 1 92 ? 23.713 -3.232 -27.154 1.00 91.88 92 ARG A C 1
ATOM 710 O O . ARG A 1 92 ? 23.358 -4.409 -27.243 1.00 91.88 92 ARG A O 1
ATOM 717 N N . ILE A 1 93 ? 23.310 -2.426 -26.181 1.00 94.00 93 ILE A N 1
ATOM 718 C CA . ILE A 1 93 ? 22.357 -2.782 -25.125 1.00 94.00 93 ILE A CA 1
ATOM 719 C C . ILE A 1 93 ? 21.291 -1.691 -25.017 1.00 94.00 93 ILE A C 1
ATOM 721 O O . ILE A 1 93 ? 21.556 -0.531 -25.322 1.00 94.00 93 ILE A O 1
ATOM 725 N N . ILE A 1 94 ? 20.088 -2.031 -24.567 1.00 95.81 94 ILE A N 1
ATOM 726 C CA . ILE A 1 94 ? 19.100 -1.026 -24.155 1.00 95.81 94 ILE A CA 1
ATOM 727 C C . ILE A 1 94 ? 19.263 -0.799 -22.654 1.00 95.81 94 ILE A C 1
ATOM 729 O O . ILE A 1 94 ? 19.083 -1.714 -21.852 1.00 95.81 94 ILE A O 1
ATOM 733 N N . GLU A 1 95 ? 19.607 0.424 -22.274 1.00 96.50 95 GLU A N 1
ATOM 734 C CA . GLU A 1 95 ? 19.641 0.878 -20.891 1.00 96.50 95 GLU A CA 1
ATOM 735 C C . GLU A 1 95 ? 18.289 1.473 -20.499 1.00 96.50 95 GLU A C 1
ATOM 737 O O . GLU A 1 95 ? 17.772 2.370 -21.167 1.00 96.50 95 GLU A O 1
ATOM 742 N N . ILE A 1 96 ? 17.749 0.987 -19.385 1.00 97.44 96 ILE A N 1
ATOM 743 C CA . ILE A 1 96 ? 16.511 1.456 -18.772 1.00 97.44 96 ILE A CA 1
ATOM 744 C C . ILE A 1 96 ? 16.866 2.032 -17.403 1.00 97.44 96 ILE A C 1
ATOM 746 O O . ILE A 1 96 ? 17.252 1.292 -16.498 1.00 97.44 96 ILE A O 1
ATOM 750 N N . GLY A 1 97 ? 16.729 3.347 -17.258 1.00 97.00 97 GLY A N 1
ATOM 751 C CA . GLY A 1 97 ? 16.807 4.047 -15.980 1.00 97.00 97 GLY A CA 1
ATOM 752 C C . GLY A 1 97 ? 15.415 4.196 -15.376 1.00 97.00 97 GLY A C 1
ATOM 753 O O . GLY A 1 97 ? 14.553 4.806 -16.010 1.00 97.00 97 GLY A O 1
ATOM 754 N N . LEU A 1 98 ? 15.181 3.660 -14.177 1.00 96.94 98 LEU A N 1
ATOM 755 C CA . LEU A 1 98 ? 13.864 3.707 -13.531 1.00 96.94 98 LEU A CA 1
ATOM 756 C C . LEU A 1 98 ? 13.954 3.898 -12.013 1.00 96.94 98 LEU A C 1
ATOM 758 O O . LEU A 1 98 ? 14.926 3.474 -11.394 1.00 96.94 98 LEU A O 1
ATOM 762 N N . SER A 1 99 ? 12.909 4.478 -11.425 1.00 96.50 99 SER A N 1
ATOM 763 C CA . SER A 1 99 ? 12.663 4.485 -9.977 1.00 96.50 99 SER A CA 1
ATOM 764 C C . SER A 1 99 ? 11.432 3.647 -9.670 1.00 96.50 99 SER A C 1
ATOM 766 O O . SER A 1 99 ? 10.398 3.765 -10.339 1.00 96.50 99 SER A O 1
ATOM 768 N N . LEU A 1 100 ? 11.517 2.814 -8.638 1.00 96.12 100 LEU A N 1
ATOM 769 C CA . LEU A 1 100 ? 10.381 2.038 -8.151 1.00 96.12 100 LEU A CA 1
ATOM 770 C C . LEU A 1 100 ? 9.603 2.816 -7.085 1.00 96.12 100 LEU A C 1
ATOM 772 O O . LEU A 1 100 ? 10.134 3.703 -6.418 1.00 96.12 100 LEU A O 1
ATOM 776 N N . ARG A 1 101 ? 8.317 2.492 -6.938 1.00 95.44 101 ARG A N 1
ATOM 777 C CA . ARG A 1 101 ? 7.498 2.987 -5.826 1.00 95.44 101 ARG A CA 1
ATOM 778 C C . ARG A 1 101 ? 7.971 2.363 -4.526 1.00 95.44 101 ARG A C 1
ATOM 780 O O . ARG A 1 101 ? 8.353 1.196 -4.505 1.00 95.44 101 ARG A O 1
ATOM 787 N N . GLU A 1 102 ? 7.915 3.143 -3.455 1.00 94.88 102 GLU A N 1
ATOM 788 C CA . GLU A 1 102 ? 8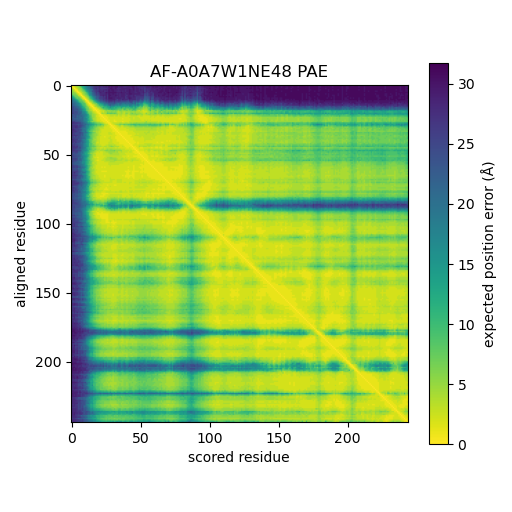.326 2.704 -2.129 1.00 94.88 102 GLU A CA 1
ATOM 789 C C . GLU A 1 102 ? 7.130 2.102 -1.380 1.00 94.88 102 GLU A C 1
ATOM 791 O O . GLU A 1 102 ? 6.136 2.797 -1.145 1.00 94.88 102 GLU A O 1
ATOM 796 N N . PRO A 1 103 ? 7.189 0.812 -1.009 1.00 95.81 103 PRO A N 1
ATOM 797 C CA . PRO A 1 103 ? 6.192 0.205 -0.141 1.00 95.81 103 PRO A CA 1
ATOM 798 C C . PRO A 1 103 ? 6.105 0.937 1.195 1.00 95.81 103 PRO A C 1
ATOM 800 O O . PRO A 1 103 ? 7.106 1.106 1.884 1.00 95.81 103 PRO A O 1
ATOM 803 N N . TYR A 1 104 ? 4.900 1.348 1.581 1.00 95.38 104 TYR A N 1
ATOM 804 C CA . TYR A 1 104 ? 4.654 2.053 2.835 1.00 95.38 104 TYR A CA 1
ATOM 805 C C . TYR A 1 104 ? 3.927 1.165 3.849 1.00 95.38 104 TYR A C 1
ATOM 807 O O . TYR A 1 104 ? 4.387 1.050 4.983 1.00 95.38 104 TYR A O 1
ATOM 815 N N . MET A 1 105 ? 2.834 0.499 3.471 1.00 96.31 105 MET A N 1
ATOM 816 C CA . MET A 1 105 ? 2.098 -0.420 4.353 1.00 96.31 105 MET A CA 1
ATOM 817 C C . MET A 1 105 ? 1.844 -1.779 3.690 1.00 96.31 105 MET A C 1
ATOM 819 O O . MET A 1 105 ? 1.551 -1.817 2.494 1.00 96.31 105 MET A O 1
ATOM 823 N N . PRO A 1 106 ? 1.920 -2.898 4.435 1.00 97.19 106 PRO A N 1
ATOM 824 C CA . PRO A 1 106 ? 1.466 -4.188 3.932 1.00 97.19 106 PRO A CA 1
ATOM 825 C C . PRO A 1 106 ? -0.049 -4.198 3.739 1.00 97.19 106 PRO A C 1
ATOM 827 O O . PRO A 1 106 ? -0.794 -3.562 4.482 1.00 97.19 106 PRO A O 1
ATOM 830 N N . ALA A 1 107 ? -0.503 -4.966 2.759 1.00 97.12 107 ALA A N 1
ATOM 831 C CA . ALA A 1 107 ? -1.902 -5.130 2.416 1.00 97.12 107 ALA A CA 1
ATOM 832 C C . ALA A 1 107 ? -2.231 -6.588 2.104 1.00 97.12 107 ALA A C 1
ATOM 834 O O . ALA A 1 107 ? -1.408 -7.324 1.558 1.00 97.12 107 ALA A O 1
ATOM 835 N N . VAL A 1 108 ? -3.459 -6.990 2.418 1.00 95.69 108 VAL A N 1
ATOM 836 C CA . VAL A 1 108 ? -4.024 -8.270 1.989 1.00 95.69 108 VAL A CA 1
ATOM 837 C C . VAL A 1 108 ? -5.348 -8.004 1.284 1.00 95.69 108 VAL A C 1
ATOM 839 O O . VAL A 1 108 ? -6.263 -7.413 1.869 1.00 95.69 108 VAL A O 1
ATOM 842 N N . LEU A 1 109 ? -5.427 -8.429 0.023 1.00 92.44 109 LEU A N 1
ATOM 843 C CA . LEU A 1 109 ? -6.656 -8.383 -0.771 1.00 92.44 109 LEU A CA 1
ATOM 844 C C . LEU A 1 109 ? -7.626 -9.492 -0.335 1.00 92.44 109 LEU A C 1
ATOM 846 O O . LEU A 1 109 ? -7.247 -10.422 0.379 1.00 92.44 109 LEU A O 1
ATOM 850 N N . VAL A 1 110 ? -8.877 -9.425 -0.785 1.00 88.44 110 VAL A N 1
ATOM 851 C CA . VAL A 1 110 ? -9.933 -10.411 -0.501 1.00 88.44 110 VAL A CA 1
ATOM 852 C C . VAL A 1 110 ? -9.509 -11.824 -0.918 1.00 88.44 110 VAL A C 1
ATOM 854 O O . VAL A 1 110 ? -9.828 -12.784 -0.221 1.00 88.44 110 VAL A O 1
ATOM 857 N N . GLY A 1 111 ? -8.718 -11.960 -1.988 1.00 87.50 111 GLY A N 1
ATOM 858 C CA . GLY A 1 111 ? -8.147 -13.238 -2.435 1.00 87.50 111 GLY A CA 1
ATOM 859 C C . GLY A 1 111 ? -7.038 -13.816 -1.541 1.00 87.50 111 GLY A C 1
ATOM 860 O O . GLY A 1 111 ? -6.525 -14.893 -1.830 1.00 87.50 111 GLY A O 1
ATOM 861 N N . GLY A 1 112 ? -6.634 -13.121 -0.471 1.00 90.00 112 GLY A N 1
ATOM 862 C CA . GLY A 1 112 ? -5.534 -13.526 0.414 1.00 90.00 112 GLY A CA 1
ATOM 863 C C . GLY A 1 112 ? -4.138 -13.181 -0.116 1.00 90.00 112 GLY A C 1
ATOM 864 O O . GLY A 1 112 ? -3.142 -13.405 0.577 1.00 90.00 112 GLY A O 1
ATOM 865 N N . GLU A 1 113 ? -4.055 -12.609 -1.317 1.00 91.81 113 GLU A N 1
ATOM 866 C CA . GLU A 1 113 ? -2.804 -12.163 -1.924 1.00 91.81 113 GLU A CA 1
ATOM 867 C C . GLU A 1 113 ? -2.188 -11.011 -1.126 1.00 91.81 113 GLU A C 1
ATOM 869 O O . GLU A 1 113 ? -2.879 -10.087 -0.679 1.00 91.81 113 GLU A O 1
ATOM 874 N N . ARG A 1 114 ? -0.865 -11.073 -0.946 1.00 93.50 114 ARG A N 1
ATOM 875 C CA . ARG A 1 114 ? -0.094 -10.038 -0.255 1.00 93.50 114 ARG A CA 1
ATOM 876 C C . ARG A 1 114 ? 0.326 -8.958 -1.236 1.00 93.50 114 ARG A C 1
ATOM 878 O O . ARG A 1 114 ? 0.959 -9.234 -2.253 1.00 93.50 114 ARG A O 1
ATOM 885 N N . HIS A 1 115 ? 0.024 -7.727 -0.868 1.00 95.8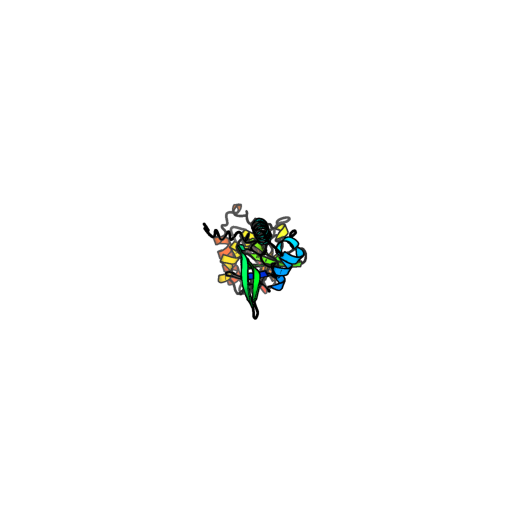8 115 HIS A N 1
ATOM 886 C CA . HIS A 1 115 ? 0.344 -6.524 -1.614 1.00 95.88 115 HIS A CA 1
ATOM 887 C C . HIS A 1 115 ? 1.008 -5.501 -0.704 1.00 95.88 115 HIS A C 1
ATOM 889 O O . HIS A 1 115 ? 1.065 -5.658 0.518 1.00 95.88 115 HIS A O 1
ATOM 895 N N . TRP A 1 116 ? 1.480 -4.426 -1.318 1.00 96.69 116 TRP A N 1
ATOM 896 C CA . TRP A 1 116 ? 1.902 -3.230 -0.606 1.00 96.69 116 TRP A CA 1
ATOM 897 C C . TRP A 1 116 ? 1.011 -2.060 -0.993 1.00 96.69 116 TRP A C 1
ATOM 899 O O . TRP A 1 116 ? 0.423 -2.059 -2.070 1.00 96.69 116 TRP A O 1
ATOM 909 N N . ILE A 1 117 ? 0.941 -1.058 -0.130 1.00 96.81 117 ILE A N 1
ATOM 910 C CA . ILE A 1 117 ? 0.377 0.256 -0.424 1.00 96.81 117 ILE A CA 1
ATOM 911 C C . ILE A 1 117 ? 1.509 1.280 -0.322 1.00 96.81 117 ILE A C 1
ATOM 913 O O . ILE A 1 117 ? 2.256 1.228 0.657 1.00 96.81 117 ILE A O 1
ATOM 917 N N . ASP A 1 118 ? 1.672 2.169 -1.307 1.00 95.69 118 ASP A N 1
ATOM 918 C CA . ASP A 1 118 ? 2.598 3.313 -1.196 1.00 95.69 118 ASP A CA 1
ATOM 919 C C . ASP A 1 118 ? 2.021 4.443 -0.325 1.00 95.69 118 ASP A C 1
ATOM 921 O O . ASP A 1 118 ? 0.875 4.404 0.125 1.00 95.69 118 ASP A O 1
ATOM 925 N N . ALA A 1 119 ? 2.827 5.472 -0.057 1.00 93.56 119 ALA A N 1
ATOM 926 C CA . ALA A 1 119 ? 2.408 6.615 0.752 1.00 93.56 119 ALA A CA 1
ATOM 927 C C . ALA A 1 119 ? 1.263 7.428 0.110 1.00 93.56 119 ALA A C 1
ATOM 929 O O . ALA A 1 119 ? 0.577 8.176 0.813 1.00 93.56 119 ALA A O 1
ATOM 930 N N . GLU A 1 120 ? 1.045 7.273 -1.200 1.00 93.62 120 GLU A N 1
ATOM 931 C CA . GLU A 1 120 ? -0.033 7.898 -1.967 1.00 93.62 120 GLU A CA 1
ATOM 932 C C . GLU A 1 120 ? -1.318 7.049 -2.020 1.00 93.62 120 GLU A C 1
ATOM 934 O O . GLU A 1 120 ? -2.306 7.473 -2.623 1.00 93.62 120 GLU A O 1
ATOM 939 N N . GLY A 1 121 ? -1.340 5.867 -1.396 1.00 94.88 121 GLY A N 1
ATOM 940 C CA . GLY A 1 121 ? -2.517 4.996 -1.353 1.00 94.88 121 GLY A CA 1
ATOM 941 C C . GLY A 1 121 ? -2.688 4.082 -2.563 1.00 94.88 121 GLY A C 1
ATOM 942 O O . GLY A 1 121 ? -3.773 3.533 -2.763 1.00 94.88 121 GLY A O 1
ATOM 943 N N . ARG A 1 122 ? -1.652 3.893 -3.384 1.00 94.69 122 ARG A N 1
ATOM 944 C CA . ARG A 1 122 ? -1.698 2.990 -4.539 1.00 94.69 122 ARG A CA 1
ATOM 945 C C . ARG A 1 122 ? -1.331 1.576 -4.137 1.00 94.69 122 ARG A C 1
ATOM 947 O O . ARG A 1 122 ? -0.367 1.356 -3.410 1.00 94.69 122 ARG A O 1
ATOM 954 N N . VAL A 1 123 ? -2.060 0.615 -4.696 1.00 94.38 123 VAL A N 1
ATOM 955 C CA . VAL A 1 123 ? -1.736 -0.806 -4.572 1.00 94.38 123 VAL A CA 1
ATOM 956 C C . VAL A 1 123 ? -0.513 -1.123 -5.427 1.00 94.38 123 VAL A C 1
ATOM 958 O O . VAL A 1 123 ? -0.506 -0.891 -6.635 1.00 94.38 123 VAL A O 1
ATOM 961 N N . LEU A 1 124 ? 0.514 -1.676 -4.794 1.00 95.12 124 LEU A N 1
ATOM 962 C CA . LEU A 1 124 ? 1.742 -2.144 -5.419 1.00 95.12 124 LEU A CA 1
ATOM 963 C C . LEU A 1 124 ? 1.804 -3.679 -5.377 1.00 95.12 124 LEU A C 1
ATOM 965 O O . LEU A 1 124 ? 1.184 -4.315 -4.514 1.00 95.12 124 LEU A O 1
ATOM 969 N N . PRO A 1 125 ? 2.567 -4.309 -6.283 1.00 92.06 125 PRO A N 1
ATOM 970 C CA . PRO A 1 125 ? 2.692 -5.758 -6.295 1.00 92.06 125 PRO A CA 1
ATOM 971 C C . PRO A 1 125 ? 3.573 -6.256 -5.138 1.00 92.06 125 PRO A C 1
ATOM 973 O O . PRO A 1 125 ? 4.580 -5.634 -4.798 1.00 92.06 125 PRO A O 1
ATOM 976 N N . GLY A 1 126 ? 3.232 -7.422 -4.579 1.00 91.88 126 GLY A N 1
ATOM 977 C CA . GLY A 1 126 ? 3.937 -8.026 -3.439 1.00 91.88 126 GLY A CA 1
ATOM 978 C C . GLY A 1 126 ? 5.391 -8.441 -3.696 1.00 91.88 126 GLY A C 1
ATOM 979 O O . GLY A 1 126 ? 6.098 -8.760 -2.747 1.00 91.88 126 GLY A O 1
ATOM 980 N N . ILE A 1 127 ? 5.852 -8.413 -4.953 1.00 90.75 127 ILE A N 1
ATOM 981 C CA . ILE A 1 127 ? 7.259 -8.660 -5.317 1.00 90.75 127 ILE A CA 1
ATOM 982 C C . ILE A 1 127 ? 8.205 -7.547 -4.853 1.00 90.75 127 ILE A C 1
ATOM 984 O O . ILE A 1 127 ? 9.410 -7.771 -4.791 1.00 90.75 127 ILE A O 1
ATOM 988 N N . LEU A 1 128 ? 7.686 -6.348 -4.556 1.00 93.31 128 LEU A N 1
ATOM 989 C CA . LEU A 1 128 ? 8.514 -5.265 -4.030 1.00 93.31 128 LEU A CA 1
ATOM 990 C C . LEU A 1 128 ? 9.051 -5.619 -2.635 1.00 93.31 128 LEU A C 1
ATOM 992 O O . LEU A 1 128 ? 8.352 -6.283 -1.861 1.00 93.31 128 LEU A O 1
ATOM 996 N N . PRO A 1 129 ? 10.274 -5.172 -2.296 1.00 91.88 129 PRO A N 1
ATOM 997 C CA . PRO A 1 129 ? 10.856 -5.428 -0.986 1.00 91.88 129 PRO A CA 1
ATOM 998 C C . PRO A 1 129 ? 10.022 -4.776 0.121 1.00 91.88 129 PRO A C 1
ATOM 1000 O O . PRO A 1 129 ? 9.483 -3.687 -0.052 1.00 91.88 129 PRO A O 1
ATOM 1003 N N . ALA A 1 130 ? 9.929 -5.438 1.273 1.00 90.50 130 ALA A N 1
ATOM 1004 C CA . ALA A 1 130 ? 9.205 -4.905 2.423 1.00 90.50 130 ALA A CA 1
ATOM 1005 C C . ALA A 1 130 ? 9.817 -3.579 2.926 1.00 90.50 130 ALA A C 1
ATOM 1007 O O . ALA A 1 130 ? 11.035 -3.398 2.826 1.00 90.50 130 ALA A O 1
ATOM 1008 N N . PRO A 1 131 ? 9.010 -2.672 3.515 1.00 88.56 131 PRO A N 1
ATOM 1009 C CA . PRO A 1 131 ? 9.540 -1.501 4.202 1.00 88.56 131 PRO A CA 1
ATOM 1010 C C . PRO A 1 131 ? 10.422 -1.916 5.385 1.00 88.56 131 PRO A C 1
ATOM 1012 O O . PRO A 1 131 ? 10.222 -2.971 5.989 1.00 88.56 131 PRO A O 1
ATOM 1015 N N . ALA A 1 132 ? 11.374 -1.056 5.756 1.00 85.94 132 ALA A N 1
ATOM 1016 C CA . ALA A 1 132 ? 12.308 -1.327 6.853 1.00 85.94 132 ALA A CA 1
ATOM 1017 C C . ALA A 1 132 ? 11.614 -1.488 8.219 1.00 85.94 132 ALA A C 1
ATOM 1019 O O . ALA A 1 132 ? 12.100 -2.215 9.084 1.00 85.94 132 ALA A O 1
ATOM 1020 N N . GLN A 1 133 ? 10.482 -0.809 8.416 1.00 86.62 133 GLN A N 1
ATOM 1021 C CA . GLN A 1 133 ? 9.725 -0.827 9.662 1.00 86.62 133 GLN A CA 1
ATOM 1022 C C . GLN A 1 133 ? 8.471 -1.694 9.528 1.00 86.62 133 GLN A C 1
ATOM 1024 O O . GLN A 1 133 ? 7.696 -1.554 8.580 1.00 86.62 133 GLN A O 1
ATOM 1029 N N . ALA A 1 134 ? 8.250 -2.565 10.515 1.00 88.50 134 ALA A N 1
ATOM 1030 C CA . ALA A 1 134 ? 7.026 -3.348 10.613 1.00 88.50 134 ALA A CA 1
ATOM 1031 C C . ALA A 1 134 ? 5.823 -2.428 10.864 1.00 88.50 134 ALA A C 1
ATOM 1033 O O . ALA A 1 134 ? 5.853 -1.573 11.750 1.00 88.50 134 ALA A O 1
ATOM 1034 N N . ARG A 1 135 ? 4.760 -2.629 10.086 1.00 94.81 135 ARG A N 1
ATOM 1035 C CA . ARG A 1 135 ? 3.533 -1.828 10.113 1.00 94.81 135 ARG A CA 1
ATOM 1036 C C . ARG A 1 135 ? 2.298 -2.725 10.080 1.00 94.81 135 ARG A C 1
ATOM 1038 O O . ARG A 1 135 ? 2.413 -3.870 9.634 1.00 94.81 135 ARG A O 1
ATOM 1045 N N . PRO A 1 136 ? 1.133 -2.225 10.523 1.00 97.19 136 PRO A N 1
ATOM 1046 C CA . PRO A 1 136 ? -0.113 -2.970 10.454 1.00 97.19 136 PRO A CA 1
ATOM 1047 C C . PRO A 1 136 ? -0.466 -3.367 9.024 1.00 97.19 136 PRO A C 1
ATOM 1049 O O . PRO A 1 136 ? -0.165 -2.643 8.075 1.00 97.19 136 PRO A O 1
ATOM 1052 N N . VAL A 1 137 ? -1.164 -4.487 8.879 1.00 97.56 137 VAL A N 1
ATOM 1053 C CA . VAL A 1 137 ? -1.678 -4.952 7.590 1.00 97.56 137 VAL A CA 1
ATOM 1054 C C . VAL A 1 137 ? -3.001 -4.259 7.271 1.00 97.56 137 VAL A C 1
ATOM 1056 O O . VAL A 1 137 ? -3.961 -4.354 8.034 1.00 97.56 137 VAL A O 1
ATOM 1059 N N . LEU A 1 138 ? -3.079 -3.593 6.119 1.00 97.75 138 LEU A N 1
ATOM 1060 C CA . LEU A 1 138 ? -4.332 -3.071 5.578 1.00 97.75 138 LEU A CA 1
ATOM 1061 C C . LEU A 1 138 ? -5.180 -4.208 4.998 1.00 97.75 138 LEU A C 1
ATOM 1063 O O . LEU A 1 138 ? -4.700 -5.021 4.204 1.00 97.75 138 LEU A O 1
ATOM 1067 N N . ARG A 1 139 ? -6.463 -4.247 5.364 1.00 97.44 139 ARG A N 1
ATOM 1068 C CA . ARG A 1 139 ? -7.426 -5.256 4.898 1.00 97.44 139 ARG A CA 1
ATOM 1069 C C . ARG A 1 139 ? -8.700 -4.619 4.372 1.00 97.44 139 ARG A C 1
ATOM 1071 O O . ARG A 1 139 ? -9.126 -3.572 4.851 1.00 97.44 139 ARG A O 1
ATOM 1078 N N . GLY A 1 140 ? -9.344 -5.292 3.420 1.00 94.75 140 GLY A N 1
ATOM 1079 C CA . GLY A 1 140 ? -10.613 -4.831 2.847 1.00 94.75 140 GLY A CA 1
ATOM 1080 C C . GLY A 1 140 ? -10.460 -3.618 1.926 1.00 94.75 140 GLY A C 1
ATOM 1081 O O . GLY A 1 140 ? -11.392 -2.832 1.796 1.00 94.75 140 GLY A O 1
ATOM 1082 N N . ILE A 1 141 ? -9.291 -3.458 1.296 1.00 94.75 141 ILE A N 1
ATOM 1083 C CA . ILE A 1 141 ? -8.964 -2.327 0.411 1.00 94.75 141 ILE A CA 1
ATOM 1084 C C . ILE A 1 141 ? -9.922 -2.235 -0.780 1.00 94.75 141 ILE A C 1
ATOM 1086 O O . ILE A 1 141 ? -10.363 -1.141 -1.123 1.00 94.75 141 ILE A O 1
ATOM 1090 N N . GLU A 1 142 ? -10.300 -3.373 -1.363 1.00 92.81 142 GLU A N 1
ATOM 1091 C CA . GLU A 1 142 ? -11.217 -3.434 -2.510 1.00 92.81 142 GLU A CA 1
ATOM 1092 C C . GLU A 1 142 ? -12.627 -2.933 -2.176 1.00 92.81 142 GLU A C 1
ATOM 1094 O O . GLU A 1 142 ? -13.311 -2.407 -3.049 1.00 92.81 142 GLU A O 1
ATOM 1099 N N . VAL A 1 143 ? -13.053 -3.072 -0.916 1.00 92.56 143 VAL A N 1
ATOM 1100 C CA . VAL A 1 143 ? -14.401 -2.692 -0.472 1.00 92.56 143 VAL A CA 1
ATOM 1101 C C . VAL A 1 143 ? -14.413 -1.293 0.147 1.00 92.56 143 VAL A C 1
ATOM 1103 O O . VAL A 1 143 ? -15.311 -0.506 -0.134 1.00 92.56 143 VAL A O 1
ATOM 1106 N N . GLY A 1 144 ? -13.408 -0.956 0.964 1.00 90.12 144 GLY A N 1
ATOM 1107 C CA . GLY A 1 144 ? -13.285 0.368 1.586 1.00 90.12 144 GLY A CA 1
ATOM 1108 C C . GLY A 1 144 ? -12.928 1.481 0.593 1.00 90.12 144 GLY A C 1
ATOM 1109 O O . GLY A 1 144 ? -13.299 2.638 0.794 1.00 90.12 144 GLY A O 1
ATOM 1110 N N . GLY A 1 145 ? -12.238 1.135 -0.497 1.00 92.62 145 GLY A N 1
ATOM 1111 C CA . GLY A 1 145 ? -11.905 2.051 -1.583 1.00 92.62 145 GLY A CA 1
ATOM 1112 C C . GLY A 1 145 ? -10.892 3.151 -1.215 1.00 92.62 145 GLY A C 1
ATOM 1113 O O . GLY A 1 145 ? -10.386 3.212 -0.089 1.00 92.62 145 GLY A O 1
ATOM 1114 N N . PRO A 1 146 ? -10.585 4.054 -2.168 1.00 93.56 146 PRO A N 1
ATOM 1115 C CA . PRO A 1 146 ? -9.547 5.073 -2.002 1.00 93.56 146 PRO A CA 1
ATOM 1116 C C . PRO A 1 146 ? -9.714 6.002 -0.784 1.00 93.56 146 PRO A C 1
ATOM 1118 O O . PRO A 1 146 ? -8.710 6.264 -0.121 1.00 93.56 146 PRO A O 1
ATOM 1121 N N . PRO A 1 147 ? -10.928 6.476 -0.420 1.00 93.12 147 PRO A N 1
ATOM 1122 C CA . PRO A 1 147 ? -11.098 7.333 0.756 1.00 93.12 147 PRO A CA 1
ATOM 1123 C C . PRO A 1 147 ? -10.714 6.640 2.067 1.00 93.12 147 PRO A C 1
ATOM 1125 O O . PRO A 1 147 ? -10.086 7.257 2.924 1.00 93.12 147 PRO A O 1
ATOM 1128 N N . ALA A 1 148 ? -11.051 5.354 2.223 1.00 94.88 148 ALA A N 1
ATOM 1129 C CA . ALA A 1 148 ? -10.711 4.604 3.428 1.00 94.88 148 ALA A CA 1
ATOM 1130 C C . ALA A 1 148 ? -9.207 4.318 3.515 1.00 94.88 148 ALA A C 1
ATOM 1132 O O . ALA A 1 148 ? -8.631 4.417 4.595 1.00 94.88 148 ALA A O 1
ATOM 1133 N N . VAL A 1 149 ? -8.560 4.023 2.380 1.00 96.44 149 VAL A N 1
ATOM 1134 C CA . VAL A 1 149 ? -7.097 3.878 2.314 1.00 96.44 149 VAL A CA 1
ATOM 1135 C C . VAL A 1 149 ? -6.415 5.183 2.720 1.00 96.44 149 VAL A C 1
ATOM 1137 O O . VAL A 1 149 ? -5.548 5.169 3.589 1.00 96.44 149 VAL A O 1
ATOM 1140 N N . ALA A 1 150 ? -6.828 6.313 2.142 1.00 95.19 150 ALA A N 1
ATOM 1141 C CA . ALA A 1 150 ? -6.255 7.617 2.464 1.00 95.19 150 ALA A CA 1
ATOM 1142 C C . ALA A 1 150 ? -6.416 7.967 3.953 1.00 95.19 150 ALA A C 1
ATOM 1144 O O . ALA A 1 150 ? -5.460 8.415 4.587 1.00 95.19 150 ALA A O 1
ATOM 1145 N N . GLU A 1 151 ? -7.596 7.710 4.524 1.00 94.94 151 GLU A N 1
ATOM 1146 C CA . GLU A 1 151 ? -7.863 7.931 5.947 1.00 94.94 151 GLU A CA 1
ATOM 1147 C C . GLU A 1 151 ? -7.005 7.026 6.840 1.00 94.94 151 GLU A C 1
ATOM 1149 O O . GLU A 1 151 ? -6.426 7.502 7.812 1.00 94.94 151 GLU A O 1
ATOM 1154 N N . ALA A 1 152 ? -6.857 5.743 6.500 1.00 96.38 152 ALA A N 1
ATOM 1155 C CA . ALA A 1 152 ? -6.020 4.814 7.256 1.00 96.38 152 ALA A CA 1
ATOM 1156 C C . ALA A 1 152 ? -4.530 5.183 7.205 1.00 96.38 152 ALA A C 1
ATOM 1158 O O . ALA A 1 152 ? -3.846 5.095 8.224 1.00 96.38 152 ALA A O 1
ATOM 1159 N N . LEU A 1 153 ? -4.032 5.638 6.052 1.00 96.50 153 LEU A N 1
ATOM 1160 C CA . LEU A 1 153 ? -2.658 6.125 5.912 1.00 96.50 153 LEU A CA 1
ATOM 1161 C C . LEU A 1 153 ? -2.419 7.399 6.729 1.00 96.50 153 LEU A C 1
ATOM 1163 O O . LEU A 1 153 ? -1.389 7.518 7.394 1.00 96.50 153 LEU A O 1
ATOM 1167 N N . ALA A 1 154 ? -3.364 8.343 6.700 1.00 94.31 154 ALA A N 1
ATOM 1168 C CA . ALA A 1 154 ? -3.295 9.559 7.506 1.00 94.31 154 ALA A CA 1
ATOM 1169 C C . ALA A 1 154 ? -3.322 9.233 9.006 1.00 94.31 154 ALA A C 1
ATOM 1171 O O . ALA A 1 154 ? -2.470 9.710 9.755 1.00 94.31 154 ALA A O 1
ATOM 1172 N N . LEU A 1 155 ? -4.244 8.359 9.420 1.00 94.94 155 LEU A N 1
ATOM 1173 C CA . LEU A 1 155 ? -4.350 7.874 10.790 1.00 94.94 155 LEU A CA 1
ATOM 1174 C C . LEU A 1 155 ? -3.051 7.207 11.252 1.00 94.94 155 LEU A C 1
ATOM 1176 O O . LEU A 1 155 ? -2.538 7.550 12.314 1.00 94.94 155 LEU A O 1
ATOM 1180 N N . TRP A 1 156 ? -2.499 6.280 10.463 1.00 96.06 156 TRP A N 1
ATOM 1181 C CA . TRP A 1 156 ? -1.273 5.579 10.841 1.00 96.06 156 TRP A CA 1
ATOM 1182 C C . TRP A 1 156 ? -0.089 6.536 10.986 1.00 96.06 156 TRP A C 1
ATOM 1184 O O . TRP A 1 156 ? 0.640 6.444 11.969 1.00 96.06 156 TRP A O 1
ATOM 1194 N N . ARG A 1 157 ? 0.064 7.505 10.074 1.00 94.56 157 ARG A N 1
ATOM 1195 C CA . ARG A 1 157 ? 1.147 8.501 10.125 1.00 94.56 157 ARG A CA 1
ATOM 1196 C C . ARG A 1 157 ? 1.167 9.293 11.432 1.00 94.56 157 ARG A C 1
ATOM 1198 O O . ARG A 1 157 ? 2.240 9.609 11.936 1.00 94.56 157 ARG A O 1
ATOM 1205 N N . GLU A 1 158 ? -0.001 9.621 11.972 1.00 94.38 158 GLU A N 1
ATOM 1206 C CA . GLU A 1 158 ? -0.109 10.327 13.250 1.00 94.38 158 GLU A CA 1
ATOM 1207 C C . GLU A 1 158 ? 0.014 9.380 14.452 1.00 94.38 158 GLU A C 1
ATOM 1209 O O . GLU A 1 158 ? 0.550 9.764 15.492 1.00 94.38 158 GLU A O 1
ATOM 1214 N N . LEU A 1 159 ? -0.465 8.141 14.325 1.00 94.62 159 LEU A N 1
ATOM 1215 C CA . LEU A 1 159 ? -0.534 7.180 15.423 1.00 94.62 159 LEU A CA 1
ATOM 1216 C C . LEU A 1 159 ? 0.789 6.443 15.679 1.00 94.62 159 LEU A C 1
ATOM 1218 O O . LEU A 1 159 ? 1.077 6.117 16.829 1.00 94.62 159 LEU A O 1
ATOM 1222 N N . GLU A 1 160 ? 1.592 6.203 14.637 1.00 94.25 160 GLU A N 1
ATOM 1223 C CA . GLU A 1 160 ? 2.789 5.342 14.642 1.00 94.25 160 GLU A CA 1
ATOM 1224 C C . GLU A 1 160 ? 3.778 5.680 15.770 1.00 94.25 160 GLU A C 1
ATOM 1226 O O . GLU A 1 160 ? 4.295 4.778 16.423 1.00 94.25 160 GLU A O 1
ATOM 1231 N N . SER A 1 161 ? 4.005 6.966 16.054 1.00 93.88 161 SER A N 1
ATOM 1232 C CA . SER A 1 161 ? 4.935 7.418 17.103 1.00 93.88 161 SER A CA 1
ATOM 1233 C C . SER A 1 161 ? 4.326 7.476 18.509 1.00 93.88 161 SER A C 1
ATOM 1235 O O . SER A 1 161 ? 5.035 7.722 19.486 1.00 93.88 161 SER A O 1
ATOM 1237 N N . GLN A 1 162 ? 3.011 7.283 18.633 1.00 94.88 162 GLN A N 1
ATOM 1238 C CA . GLN A 1 162 ? 2.264 7.491 19.876 1.00 94.88 162 GLN A CA 1
ATOM 1239 C C . GLN A 1 162 ? 1.843 6.188 20.565 1.00 94.88 162 GLN A C 1
ATOM 1241 O O . GLN A 1 162 ? 1.456 6.226 21.742 1.00 94.88 162 GLN A O 1
ATOM 1246 N N . VAL A 1 163 ? 1.923 5.061 19.854 1.00 93.44 163 VAL A N 1
ATOM 1247 C CA . VAL A 1 163 ? 1.555 3.720 20.328 1.00 93.44 163 VAL A CA 1
ATOM 1248 C C . VAL A 1 163 ? 2.771 2.797 20.403 1.00 93.44 163 VAL A C 1
ATOM 1250 O O . VAL A 1 163 ? 3.787 3.028 19.755 1.00 93.44 163 VAL A O 1
ATOM 1253 N N . GLU A 1 164 ? 2.672 1.734 21.204 1.00 92.38 164 GLU A N 1
ATOM 1254 C CA . GLU A 1 164 ? 3.714 0.705 21.262 1.00 92.38 164 GLU A CA 1
ATOM 1255 C C . GLU A 1 164 ? 3.884 0.035 19.878 1.00 92.38 164 GLU A C 1
ATOM 1257 O O . GLU A 1 164 ? 2.882 -0.347 19.259 1.00 92.38 164 GLU A O 1
ATOM 1262 N N . PRO A 1 165 ? 5.123 -0.147 19.381 1.00 92.25 165 PRO A N 1
ATOM 1263 C CA . PRO A 1 165 ? 5.373 -0.866 18.135 1.00 92.25 165 PRO A CA 1
ATOM 1264 C C . PRO A 1 165 ? 4.745 -2.264 18.136 1.00 92.25 165 PRO A C 1
ATOM 1266 O O . PRO A 1 165 ? 4.893 -3.031 19.085 1.00 92.25 165 PRO A O 1
ATOM 1269 N N . GLY A 1 166 ? 4.032 -2.606 17.062 1.00 92.75 166 GLY A N 1
ATOM 1270 C CA . GLY A 1 166 ? 3.348 -3.898 16.937 1.00 92.75 166 GLY A CA 1
ATOM 1271 C C . GLY A 1 166 ? 2.103 -4.057 17.817 1.00 92.75 166 GLY A C 1
ATOM 1272 O O . GLY A 1 166 ? 1.531 -5.145 17.854 1.00 92.75 166 GLY A O 1
ATOM 1273 N N . LEU A 1 167 ? 1.654 -3.001 18.513 1.00 95.25 167 LEU A N 1
ATOM 1274 C CA . LEU A 1 167 ? 0.381 -3.034 19.232 1.00 95.25 167 LEU A CA 1
ATOM 1275 C C . LEU A 1 167 ? -0.788 -3.253 18.274 1.00 95.25 167 LEU A C 1
ATOM 1277 O O . LEU A 1 167 ? -1.645 -4.090 18.540 1.00 95.25 167 LEU A O 1
ATOM 1281 N N . ILE A 1 168 ? -0.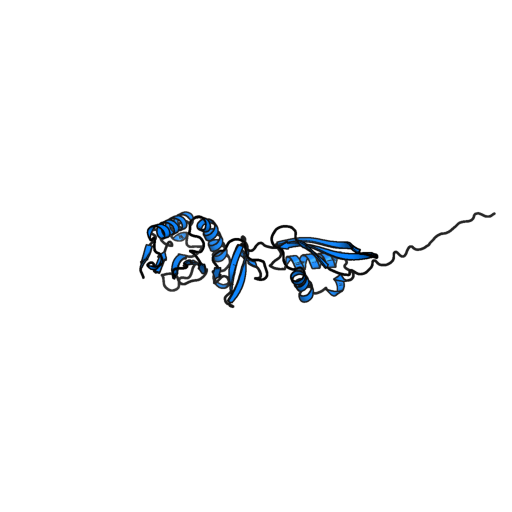826 -2.479 17.192 1.00 97.19 168 ILE A N 1
ATOM 1282 C CA . ILE A 1 168 ? -1.838 -2.582 16.143 1.00 97.19 168 ILE A CA 1
ATOM 1283 C C . ILE A 1 168 ? -1.285 -3.514 15.071 1.00 97.19 168 ILE A C 1
ATOM 1285 O O . ILE A 1 168 ? -0.207 -3.266 14.531 1.00 97.19 168 ILE A O 1
ATOM 1289 N N . THR A 1 169 ? -2.008 -4.591 14.787 1.00 97.06 169 THR A N 1
ATOM 1290 C CA . THR A 1 169 ? -1.577 -5.629 13.841 1.00 97.06 169 THR A CA 1
ATOM 1291 C C . THR A 1 169 ? -2.257 -5.476 12.490 1.00 97.06 169 THR A C 1
ATOM 1293 O O . THR A 1 169 ? -1.629 -5.700 11.457 1.00 97.06 169 THR A O 1
ATOM 1296 N N . ASP A 1 170 ? -3.515 -5.035 12.484 1.00 98.00 170 ASP A N 1
ATOM 1297 C CA . ASP A 1 170 ? -4.333 -4.930 11.281 1.00 98.00 170 ASP A CA 1
ATOM 1298 C C . ASP A 1 170 ? -5.175 -3.648 11.315 1.00 98.00 170 ASP A C 1
ATOM 1300 O O . ASP A 1 170 ? -5.625 -3.205 12.374 1.00 98.00 170 ASP A O 1
ATOM 1304 N N . ILE A 1 171 ? -5.417 -3.062 10.144 1.00 98.25 171 ILE A N 1
ATOM 1305 C CA . ILE A 1 171 ? -6.393 -1.987 9.948 1.00 98.25 171 ILE A CA 1
ATOM 1306 C C . ILE A 1 171 ? -7.376 -2.455 8.881 1.00 98.25 171 ILE A C 1
ATOM 1308 O O . ILE A 1 171 ? -7.041 -2.600 7.703 1.00 98.25 171 ILE A O 1
ATOM 1312 N N . HIS A 1 172 ? -8.605 -2.708 9.306 1.00 97.50 172 HIS A N 1
ATOM 1313 C CA . HIS A 1 172 ? -9.690 -3.145 8.448 1.00 97.50 172 HIS A CA 1
ATOM 1314 C C . HIS A 1 172 ? -10.434 -1.921 7.932 1.00 97.50 172 HIS A C 1
ATOM 1316 O O . HIS A 1 172 ? -10.916 -1.123 8.727 1.00 97.50 172 HIS A O 1
ATOM 1322 N N . LEU A 1 173 ? -10.529 -1.769 6.612 1.00 96.50 173 LEU A N 1
ATOM 1323 C CA . LEU A 1 173 ? -11.107 -0.582 5.968 1.00 96.50 173 LEU A CA 1
ATOM 1324 C C . LEU A 1 173 ? -12.626 -0.664 5.766 1.00 96.50 173 LEU A C 1
ATOM 1326 O O . LEU A 1 173 ? -13.250 0.312 5.354 1.00 96.50 173 LEU A O 1
ATOM 1330 N N . PHE A 1 174 ? -13.213 -1.830 6.033 1.00 94.38 174 PHE A N 1
ATOM 1331 C CA . PHE A 1 174 ? -14.636 -2.104 5.864 1.00 94.38 174 PHE A CA 1
ATOM 1332 C C . PHE A 1 174 ? -15.100 -3.185 6.852 1.00 94.38 174 PHE A C 1
ATOM 1334 O O . PHE A 1 174 ? -15.531 -4.269 6.464 1.00 94.38 174 PHE A O 1
ATOM 1341 N N . ASP A 1 175 ? -14.955 -2.923 8.147 1.00 94.38 175 ASP A N 1
ATOM 1342 C CA . ASP A 1 175 ? -15.377 -3.842 9.211 1.00 94.38 175 ASP A CA 1
ATOM 1343 C C . ASP A 1 175 ? -16.664 -3.362 9.897 1.00 94.38 175 ASP A C 1
ATOM 1345 O O . ASP A 1 175 ? -17.011 -2.181 9.818 1.00 94.38 175 ASP A O 1
ATOM 1349 N N . ASP A 1 176 ? -17.388 -4.286 10.535 1.00 91.25 176 ASP A N 1
ATOM 1350 C CA . ASP A 1 176 ? -18.620 -4.003 11.278 1.00 91.25 176 ASP A CA 1
ATOM 1351 C C . ASP A 1 176 ? -18.371 -2.973 12.383 1.00 91.25 176 ASP A C 1
ATOM 1353 O O . ASP A 1 176 ? -17.500 -3.143 13.238 1.00 91.25 176 ASP A O 1
ATOM 1357 N N . LEU A 1 177 ? -19.172 -1.915 12.398 1.00 88.56 177 LEU A N 1
ATOM 1358 C CA . LEU A 1 177 ? -19.225 -0.962 13.500 1.00 88.56 177 LEU A CA 1
ATOM 1359 C C . LEU A 1 177 ? -20.309 -1.391 14.505 1.00 88.56 177 LEU A C 1
ATOM 1361 O O . LEU A 1 177 ? -21.108 -2.284 14.242 1.00 88.56 177 LEU A O 1
ATOM 1365 N N . ASP A 1 178 ? -20.367 -0.721 15.657 1.00 77.56 178 ASP A N 1
ATOM 1366 C CA . ASP A 1 178 ? -21.281 -1.082 16.760 1.00 77.56 178 ASP A CA 1
ATOM 1367 C C . ASP A 1 178 ? -22.777 -0.962 16.428 1.00 77.56 178 ASP A C 1
ATOM 1369 O O . ASP A 1 178 ? -23.624 -1.505 17.136 1.00 77.56 178 ASP A O 1
ATOM 1373 N N . LEU A 1 179 ? -23.119 -0.224 15.371 1.00 74.31 179 LEU A N 1
ATOM 1374 C CA . LEU A 1 179 ? -24.493 -0.042 14.920 1.00 74.31 179 LEU A CA 1
ATOM 1375 C C . LEU A 1 179 ? -24.753 -0.927 13.704 1.00 74.31 179 LEU A C 1
ATOM 1377 O O . LEU A 1 179 ? -23.930 -0.998 12.791 1.00 74.31 179 LEU A O 1
ATOM 1381 N N . LYS A 1 180 ? -25.934 -1.555 13.685 1.00 74.06 180 LYS A N 1
ATOM 1382 C CA . LYS A 1 180 ? -26.366 -2.446 12.605 1.00 74.06 180 LYS A CA 1
ATOM 1383 C C . LYS A 1 180 ? -26.186 -1.775 11.237 1.00 74.06 180 LYS A C 1
ATOM 1385 O O . LYS A 1 180 ? -26.531 -0.606 11.066 1.00 74.06 180 LYS A O 1
ATOM 1390 N N . ASP A 1 181 ? -25.648 -2.538 10.289 1.00 79.81 181 ASP A N 1
ATOM 1391 C CA . ASP A 1 181 ? -25.430 -2.146 8.891 1.00 79.81 181 ASP A CA 1
ATOM 1392 C C . ASP A 1 181 ? -24.447 -0.976 8.687 1.00 79.81 181 ASP A C 1
ATOM 1394 O O . ASP A 1 181 ? -24.353 -0.419 7.593 1.00 79.81 181 ASP A O 1
ATOM 1398 N N . GLN A 1 182 ? -23.667 -0.609 9.711 1.00 87.69 182 GLN A N 1
ATOM 1399 C CA . GLN A 1 182 ? -22.591 0.365 9.569 1.00 87.69 182 GLN A CA 1
ATOM 1400 C C . GLN A 1 182 ? -21.242 -0.334 9.440 1.00 87.69 182 GLN A C 1
ATOM 1402 O O . GLN A 1 182 ? -20.877 -1.173 10.258 1.00 87.69 182 GLN A O 1
ATOM 1407 N N . ARG A 1 183 ? -20.481 0.056 8.417 1.00 91.94 183 ARG A N 1
ATOM 1408 C CA . ARG A 1 183 ? -19.135 -0.448 8.130 1.00 91.94 183 ARG A CA 1
ATOM 1409 C C . ARG A 1 183 ? -18.149 0.708 8.119 1.00 91.94 183 ARG A C 1
ATOM 1411 O O . ARG A 1 183 ? -18.509 1.805 7.690 1.00 91.94 183 ARG A O 1
ATOM 1418 N N . GLY A 1 184 ? -16.923 0.485 8.572 1.00 93.94 184 GLY A N 1
ATOM 1419 C CA . GLY A 1 184 ? -15.889 1.515 8.566 1.00 93.94 184 GLY A CA 1
ATOM 1420 C C . GLY A 1 184 ? -14.516 0.992 8.952 1.00 93.94 184 GLY A C 1
ATOM 1421 O O . GLY A 1 184 ? -14.243 -0.204 8.865 1.00 93.94 184 GLY A O 1
ATOM 1422 N N . ILE A 1 185 ? -13.654 1.915 9.368 1.00 96.31 185 ILE A N 1
ATOM 1423 C CA . ILE A 1 185 ? -12.276 1.630 9.740 1.00 96.31 185 ILE A CA 1
ATOM 1424 C C . ILE A 1 185 ? -12.225 1.131 11.186 1.00 96.31 185 ILE A C 1
ATOM 1426 O O . ILE A 1 185 ? -12.713 1.796 12.109 1.00 96.31 185 ILE A O 1
ATOM 1430 N N . VAL A 1 186 ? -11.603 -0.031 11.375 1.00 97.25 186 VAL A N 1
ATOM 1431 C CA . VAL A 1 186 ? -11.362 -0.660 12.678 1.00 97.25 186 VAL A CA 1
ATOM 1432 C C . VAL A 1 186 ? -9.910 -1.119 12.740 1.00 97.25 186 VAL A C 1
ATOM 1434 O O . VAL A 1 186 ? -9.424 -1.786 11.829 1.00 97.25 186 VAL A O 1
ATOM 1437 N N . LEU A 1 187 ? -9.211 -0.771 13.818 1.00 98.00 187 LEU A N 1
ATOM 1438 C CA . LEU A 1 187 ? -7.843 -1.211 14.063 1.00 98.00 187 LEU A CA 1
ATOM 1439 C C . LEU A 1 187 ? -7.885 -2.381 15.047 1.00 98.00 187 LEU A C 1
ATOM 1441 O O . LEU A 1 187 ? -8.497 -2.278 16.111 1.00 98.00 187 LEU A O 1
ATOM 1445 N N . ALA A 1 188 ? -7.247 -3.489 14.692 1.00 97.56 188 ALA A N 1
ATOM 1446 C CA . ALA A 1 188 ? -7.132 -4.661 15.545 1.00 97.56 188 ALA A CA 1
ATOM 1447 C C . ALA A 1 188 ? -5.807 -4.619 16.308 1.00 97.56 188 ALA A C 1
ATOM 1449 O O . ALA A 1 188 ? -4.755 -4.318 15.735 1.00 97.56 188 ALA A O 1
ATOM 1450 N N . THR A 1 189 ? -5.855 -4.917 17.605 1.00 96.94 189 THR A N 1
ATOM 1451 C CA . THR A 1 189 ? -4.650 -5.005 18.435 1.00 96.94 189 THR A CA 1
ATOM 1452 C C . THR A 1 189 ? -4.154 -6.440 18.566 1.00 96.94 189 THR A C 1
ATOM 1454 O O . THR A 1 189 ? -4.933 -7.389 18.458 1.00 96.94 189 THR A O 1
ATOM 1457 N N . ARG A 1 190 ? -2.871 -6.617 18.911 1.00 95.88 190 ARG A N 1
ATOM 1458 C CA . ARG A 1 190 ? -2.281 -7.937 19.202 1.00 95.88 190 ARG A CA 1
ATOM 1459 C C . ARG A 1 190 ? -3.005 -8.689 20.329 1.00 95.88 190 ARG A C 1
ATOM 1461 O O . ARG A 1 190 ? -2.952 -9.911 20.379 1.00 95.88 190 ARG A O 1
ATOM 1468 N N . GLN A 1 191 ? -3.676 -7.971 21.235 1.00 95.19 191 GLN A N 1
ATOM 1469 C CA . GLN A 1 191 ? -4.480 -8.533 22.329 1.00 95.19 191 GLN A CA 1
ATOM 1470 C C . GLN A 1 191 ? -5.935 -8.834 21.919 1.00 95.19 191 GLN A C 1
ATOM 1472 O O . GLN A 1 191 ? -6.747 -9.201 22.766 1.00 95.19 191 GLN A O 1
ATOM 1477 N N . GLY A 1 192 ? -6.290 -8.653 20.643 1.00 94.44 192 GLY A N 1
ATOM 1478 C CA . GLY A 1 192 ? -7.622 -8.926 20.105 1.00 94.44 192 GLY A CA 1
ATOM 1479 C C . GLY A 1 192 ? -8.668 -7.858 20.430 1.00 94.44 192 GLY A C 1
ATOM 1480 O O . GLY A 1 192 ? -9.861 -8.160 20.425 1.00 94.44 192 GLY A O 1
ATOM 1481 N N . SER A 1 193 ? -8.259 -6.642 20.805 1.00 96.25 193 SER A N 1
ATOM 1482 C CA . SER A 1 193 ? -9.182 -5.515 21.007 1.00 96.25 193 SER A CA 1
ATOM 1483 C C . SER A 1 193 ? -9.499 -4.847 19.678 1.00 96.25 193 SER A C 1
ATOM 1485 O O . SER A 1 193 ? -8.636 -4.758 18.801 1.00 96.25 193 SER A O 1
ATOM 1487 N N . ARG A 1 194 ? -10.720 -4.327 19.551 1.00 96.62 194 ARG A N 1
ATOM 1488 C CA . ARG A 1 194 ? -11.169 -3.575 18.375 1.00 96.62 194 ARG A CA 1
ATOM 1489 C C . ARG A 1 194 ? -11.168 -2.083 18.686 1.00 96.62 194 ARG A C 1
ATOM 1491 O O . ARG A 1 194 ? -11.857 -1.637 19.600 1.00 96.62 194 ARG A O 1
ATOM 1498 N N . LEU A 1 195 ? -10.400 -1.308 17.933 1.00 96.19 195 LEU A N 1
ATOM 1499 C CA . LEU A 1 195 ? -10.347 0.148 18.040 1.00 96.19 195 LEU A CA 1
ATOM 1500 C C . LEU A 1 195 ? -11.160 0.740 16.891 1.00 96.19 195 LEU A C 1
ATOM 1502 O O . LEU A 1 195 ? -10.745 0.715 15.733 1.00 96.19 195 LEU A O 1
ATOM 1506 N N . ILE A 1 196 ? -12.348 1.233 17.199 1.00 95.06 196 ILE A N 1
ATOM 1507 C CA . ILE A 1 196 ? -13.312 1.686 16.208 1.00 95.06 196 ILE A CA 1
ATOM 1508 C C . ILE A 1 196 ? -13.040 3.148 15.869 1.00 95.06 196 ILE A C 1
ATOM 1510 O O . ILE A 1 196 ? -13.325 4.050 16.661 1.00 95.06 196 ILE A O 1
ATOM 1514 N N . TRP A 1 197 ? -12.518 3.365 14.661 1.00 94.25 197 TRP A N 1
ATOM 1515 C CA . TRP A 1 197 ? -12.271 4.692 14.108 1.00 94.25 197 TRP A CA 1
ATOM 1516 C C . TRP A 1 197 ? -13.525 5.279 13.461 1.00 94.25 197 TRP A C 1
ATOM 1518 O O . TRP A 1 197 ? -13.815 6.455 13.664 1.00 94.25 197 TRP A O 1
ATOM 1528 N N . GLY A 1 198 ? -14.282 4.475 12.709 1.00 92.06 198 GLY A N 1
ATOM 1529 C CA . GLY A 1 198 ? -15.463 4.932 11.967 1.00 92.06 198 GLY A CA 1
ATOM 1530 C C . GLY A 1 198 ? -15.198 5.174 10.484 1.00 92.06 198 GLY A C 1
ATOM 1531 O O . GLY A 1 198 ? -14.283 4.587 9.911 1.00 92.06 198 GLY A O 1
ATOM 1532 N N . ARG A 1 199 ? -16.024 5.997 9.834 1.00 89.12 199 ARG A N 1
ATOM 1533 C CA . ARG A 1 199 ? -15.942 6.235 8.378 1.00 89.12 199 ARG A CA 1
ATOM 1534 C C . ARG A 1 199 ? -15.176 7.529 8.056 1.00 89.12 199 ARG A C 1
ATOM 1536 O O . ARG A 1 199 ? -15.206 8.450 8.870 1.00 89.12 199 ARG A O 1
ATOM 1543 N N . PRO A 1 200 ? -14.522 7.634 6.884 1.00 83.62 200 PRO A N 1
ATOM 1544 C CA . PRO A 1 200 ? -13.791 8.845 6.490 1.00 83.62 200 PRO A CA 1
ATOM 1545 C C .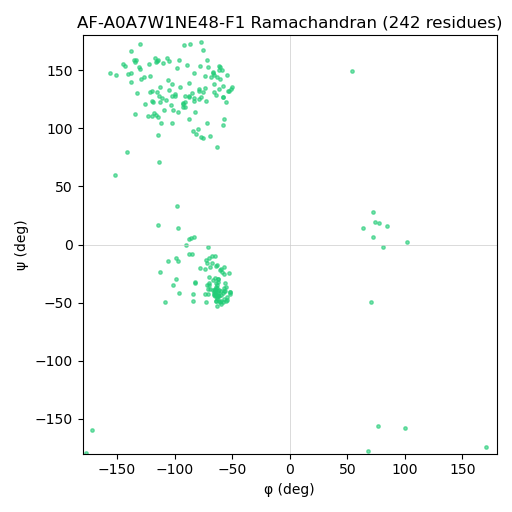 PRO A 1 200 ? -14.647 10.124 6.415 1.00 83.62 200 PRO A C 1
ATOM 1547 O O . PRO A 1 200 ? -14.115 11.217 6.531 1.00 83.62 200 PRO A O 1
ATOM 1550 N N . ASP A 1 201 ? -15.966 10.004 6.232 1.00 78.62 201 ASP A N 1
ATOM 1551 C CA . ASP A 1 201 ? -16.938 11.104 6.109 1.00 78.62 201 ASP A CA 1
ATOM 1552 C C . ASP A 1 201 ? -17.663 11.437 7.433 1.00 78.62 201 ASP A C 1
ATOM 1554 O O . ASP A 1 201 ? -18.712 12.087 7.441 1.00 78.62 201 ASP A O 1
ATOM 1558 N N . GLU A 1 202 ? -17.163 10.945 8.572 1.00 75.94 202 GLU A N 1
ATOM 1559 C CA . GLU A 1 202 ? -17.834 11.074 9.874 1.00 75.94 202 GLU A CA 1
ATOM 1560 C C . GLU A 1 202 ? -17.612 12.395 10.614 1.00 75.94 202 GLU A C 1
ATOM 1562 O O . GLU A 1 202 ? -18.166 12.565 11.700 1.00 75.94 202 GLU A O 1
ATOM 1567 N N . ASP A 1 203 ? -16.951 13.375 9.992 1.00 67.06 203 ASP A N 1
ATOM 1568 C CA . ASP A 1 203 ? -16.805 14.742 10.523 1.00 67.06 203 ASP A CA 1
ATOM 1569 C C . ASP A 1 203 ? -18.156 15.378 10.908 1.00 67.06 203 ASP A C 1
ATOM 1571 O O . ASP A 1 203 ? -18.239 16.215 11.808 1.00 67.06 203 ASP A O 1
ATOM 1575 N N . ARG A 1 204 ? -19.255 14.915 10.293 1.00 58.94 204 ARG A N 1
ATOM 1576 C CA . ARG A 1 204 ? -20.638 15.300 10.625 1.00 58.94 204 ARG A CA 1
ATOM 1577 C C . ARG A 1 204 ? -21.050 15.039 12.079 1.00 58.94 204 ARG A C 1
ATOM 1579 O O . ARG A 1 204 ? -22.032 15.618 12.532 1.00 58.94 204 ARG A O 1
ATOM 1586 N N . PHE A 1 205 ? -20.337 14.178 12.805 1.00 63.47 205 PHE A N 1
ATOM 1587 C CA . PHE A 1 205 ? -20.566 13.939 14.233 1.00 63.47 205 PHE A CA 1
ATOM 1588 C C . PHE A 1 205 ? -19.831 14.940 15.141 1.00 63.47 205 PHE A C 1
ATOM 1590 O O . PHE A 1 205 ? -19.879 14.808 16.363 1.00 63.47 205 PHE A O 1
ATOM 1597 N N . GLY A 1 206 ? -19.183 15.961 14.564 1.00 63.22 206 GLY A N 1
ATOM 1598 C CA . GLY A 1 206 ? -18.550 17.054 15.303 1.00 63.22 206 GLY A CA 1
ATOM 1599 C C . GLY A 1 206 ? -17.248 16.660 16.001 1.00 63.22 206 GLY A C 1
ATOM 1600 O O . GLY A 1 206 ? -16.828 17.343 16.936 1.00 63.22 206 GLY A O 1
ATOM 1601 N N . VAL A 1 207 ? -16.621 15.557 15.581 1.00 76.50 207 VAL A N 1
ATOM 1602 C CA . VAL A 1 207 ? -15.341 15.088 16.122 1.00 76.50 207 VAL A CA 1
ATOM 1603 C C . VAL A 1 207 ? -14.291 15.168 15.026 1.00 76.50 207 VAL A C 1
ATOM 1605 O O . VAL A 1 207 ? -14.335 14.401 14.068 1.00 76.50 207 VAL A O 1
ATOM 1608 N N . ASP A 1 208 ? -13.351 16.101 15.167 1.00 84.38 208 ASP A N 1
ATOM 1609 C CA . ASP A 1 208 ? -12.228 16.204 14.239 1.00 84.38 208 ASP A CA 1
ATOM 1610 C C . ASP A 1 208 ? -11.218 15.055 14.434 1.00 84.38 208 ASP A C 1
ATOM 1612 O O . ASP A 1 208 ? -11.138 14.418 15.493 1.00 84.38 208 ASP A O 1
ATOM 1616 N N . ARG A 1 209 ? -10.420 14.790 13.393 1.00 87.69 209 ARG A N 1
ATOM 1617 C CA . ARG A 1 209 ? -9.403 13.727 13.384 1.00 87.69 209 ARG A CA 1
ATOM 1618 C C . ARG A 1 209 ? -8.420 13.835 14.556 1.00 87.69 209 ARG A C 1
ATOM 1620 O O . ARG A 1 209 ? -8.130 12.829 15.204 1.00 87.69 209 ARG A O 1
ATOM 1627 N N . ALA A 1 210 ? -7.923 15.036 14.846 1.00 88.81 210 ALA A N 1
ATOM 1628 C CA . ALA A 1 210 ? -6.902 15.252 15.869 1.00 88.81 210 ALA A CA 1
ATOM 1629 C C . ALA A 1 210 ? -7.423 14.917 17.275 1.00 88.81 210 ALA A C 1
ATOM 1631 O O . ALA A 1 210 ? -6.713 14.333 18.099 1.00 88.81 210 ALA A O 1
ATOM 1632 N N . ARG A 1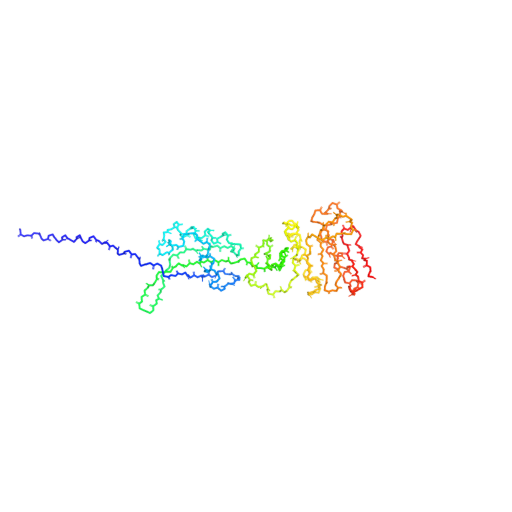 211 ? -8.685 15.251 17.555 1.00 89.94 211 ARG A N 1
ATOM 1633 C CA . ARG A 1 211 ? -9.378 14.881 18.784 1.00 89.94 211 ARG A CA 1
ATOM 1634 C C . ARG A 1 211 ? -9.543 13.371 18.887 1.00 89.94 211 ARG A C 1
ATOM 1636 O O . ARG A 1 211 ? -9.150 12.815 19.906 1.00 89.94 211 ARG A O 1
ATOM 1643 N N . LYS A 1 212 ? -10.017 12.701 17.831 1.00 92.12 212 LYS A N 1
ATOM 1644 C CA . LYS A 1 212 ? -10.169 11.234 17.824 1.00 92.12 212 LYS A CA 1
ATOM 1645 C C . LYS A 1 212 ? -8.850 10.514 18.103 1.00 92.12 212 LYS A C 1
ATOM 1647 O O . LYS A 1 212 ? -8.833 9.557 18.869 1.00 92.12 212 LYS A O 1
ATOM 1652 N N . ILE A 1 213 ? -7.744 10.977 17.515 1.00 93.50 213 ILE A N 1
ATOM 1653 C CA . ILE A 1 213 ? -6.408 10.403 17.752 1.00 93.50 213 ILE A CA 1
ATOM 1654 C C . ILE A 1 213 ? -5.994 10.583 19.209 1.00 93.50 213 ILE A C 1
ATOM 1656 O O . ILE A 1 213 ? -5.592 9.617 19.856 1.00 93.50 213 ILE A O 1
ATOM 1660 N N . ARG A 1 214 ? -6.129 11.800 19.745 1.00 93.25 214 ARG A N 1
ATOM 1661 C CA . ARG A 1 214 ? -5.809 12.100 21.146 1.00 93.25 214 ARG A CA 1
ATOM 1662 C C . ARG A 1 214 ? -6.611 11.222 22.103 1.00 93.25 214 ARG A C 1
ATOM 1664 O O . ARG A 1 214 ? -6.031 10.637 23.013 1.00 93.25 214 ARG A O 1
ATOM 1671 N N . ASP A 1 215 ? -7.912 11.105 21.865 1.00 92.88 215 ASP A N 1
ATOM 1672 C CA . ASP A 1 215 ? -8.843 10.324 22.676 1.00 92.88 215 ASP A CA 1
ATOM 1673 C C . ASP A 1 215 ? -8.539 8.823 22.587 1.00 92.88 215 ASP A C 1
ATOM 1675 O O . ASP A 1 215 ? -8.542 8.124 23.605 1.00 92.88 215 ASP A O 1
ATOM 1679 N N . LEU A 1 216 ? -8.185 8.329 21.397 1.00 94.44 216 LEU A N 1
ATOM 1680 C CA . LEU A 1 216 ? -7.764 6.946 21.190 1.00 94.44 216 LEU A CA 1
ATOM 1681 C C . LEU A 1 216 ? -6.478 6.636 21.964 1.00 94.44 216 LEU A C 1
ATOM 1683 O O . LEU A 1 216 ? -6.439 5.686 22.745 1.00 94.44 216 LEU A O 1
ATOM 1687 N N . VAL A 1 217 ? -5.437 7.454 21.782 1.00 94.69 217 VAL A N 1
ATOM 1688 C CA . VAL A 1 217 ? -4.137 7.285 22.448 1.00 94.69 217 VAL A CA 1
ATOM 1689 C C . VAL A 1 217 ? -4.286 7.394 23.963 1.00 94.69 217 VAL A C 1
ATOM 1691 O O . VAL A 1 217 ? -3.725 6.580 24.697 1.00 94.69 217 VAL A O 1
ATOM 1694 N N . HIS A 1 218 ? -5.062 8.369 24.439 1.00 94.00 218 HIS A N 1
ATOM 1695 C CA . HIS A 1 218 ? -5.355 8.529 25.858 1.00 94.00 218 HIS A CA 1
ATOM 1696 C C . HIS A 1 218 ? -6.044 7.284 26.418 1.00 94.00 218 HIS A C 1
ATOM 1698 O O . HIS A 1 218 ? -5.583 6.732 27.414 1.00 94.00 218 HIS A O 1
ATOM 1704 N N . THR A 1 219 ? -7.078 6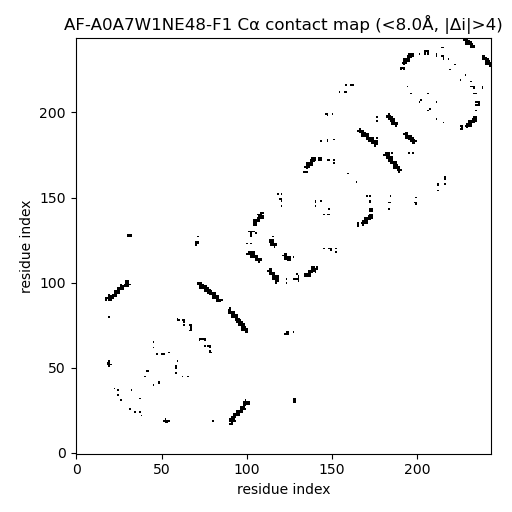.781 25.739 1.00 92.38 219 THR A N 1
ATOM 1705 C CA . THR A 1 219 ? -7.812 5.595 26.194 1.00 92.38 219 THR A CA 1
ATOM 1706 C C . THR A 1 219 ? -6.910 4.359 26.224 1.00 92.38 219 THR A C 1
ATOM 1708 O O . THR A 1 219 ? -6.882 3.663 27.236 1.00 92.38 219 THR A O 1
ATOM 1711 N N . ILE A 1 220 ? -6.106 4.119 25.180 1.00 92.88 220 ILE A N 1
ATOM 1712 C CA . ILE A 1 220 ? -5.127 3.016 25.139 1.00 92.88 220 ILE A CA 1
ATOM 1713 C C . ILE A 1 220 ? -4.184 3.069 26.350 1.00 92.88 220 ILE A C 1
ATOM 1715 O O . ILE A 1 220 ? -3.980 2.057 27.020 1.00 92.88 220 ILE A O 1
ATOM 1719 N N . ARG A 1 221 ? -3.632 4.249 26.656 1.00 92.06 221 ARG A N 1
ATOM 1720 C CA . ARG A 1 221 ? -2.693 4.435 27.774 1.00 92.06 221 ARG A CA 1
ATOM 1721 C C . ARG A 1 221 ? -3.365 4.288 29.137 1.00 92.06 221 ARG A C 1
ATOM 1723 O O . ARG A 1 221 ? -2.762 3.718 30.039 1.00 92.06 221 ARG A O 1
ATOM 1730 N N . CYS A 1 222 ? -4.594 4.776 29.291 1.00 91.25 222 CYS A N 1
ATOM 1731 C CA . CYS A 1 222 ? -5.326 4.708 30.554 1.00 91.25 222 CYS A CA 1
ATOM 1732 C C . CYS A 1 222 ? -5.798 3.298 30.905 1.00 91.25 222 CYS A C 1
ATOM 1734 O O . CYS A 1 222 ? -5.815 2.956 32.083 1.00 91.25 222 CYS A O 1
ATOM 1736 N N . GLN A 1 223 ? -6.177 2.478 29.918 1.00 87.62 223 GLN A N 1
ATOM 1737 C CA . GLN A 1 223 ? -6.623 1.113 30.207 1.00 87.62 223 GLN A CA 1
ATOM 1738 C C . GLN A 1 223 ? -5.472 0.212 30.663 1.00 87.62 223 GLN A C 1
ATOM 1740 O O . GLN A 1 223 ? -5.688 -0.668 31.493 1.00 87.62 223 GLN A O 1
ATOM 1745 N N . GLY A 1 224 ? -4.255 0.433 30.150 1.00 77.94 224 GLY A N 1
ATOM 1746 C CA . GLY A 1 224 ? -3.042 -0.315 30.502 1.00 77.94 224 GLY A CA 1
ATOM 1747 C C . GLY A 1 224 ? -3.030 -1.760 29.986 1.00 77.94 224 GLY A C 1
ATOM 1748 O O . GLY A 1 224 ? -2.081 -2.168 29.323 1.00 77.94 224 GLY A O 1
ATOM 1749 N N . ASP A 1 225 ? -4.102 -2.516 30.227 1.00 88.56 225 ASP A N 1
ATOM 1750 C CA . ASP A 1 225 ? -4.292 -3.893 29.785 1.00 88.56 225 ASP A CA 1
ATOM 1751 C C . ASP A 1 225 ? -5.447 -4.012 28.782 1.00 88.56 225 ASP A C 1
ATOM 1753 O O . ASP A 1 225 ? -6.620 -4.192 29.124 1.00 88.56 225 ASP A O 1
ATOM 1757 N N . LEU A 1 226 ? -5.092 -3.966 27.499 1.00 92.88 226 LEU A N 1
ATOM 1758 C CA . LEU A 1 226 ? -6.048 -4.151 26.411 1.00 92.88 226 LEU A CA 1
ATOM 1759 C C . LEU A 1 226 ? -6.606 -5.583 26.341 1.00 92.88 226 LEU A C 1
ATOM 1761 O O . LEU A 1 226 ? -7.664 -5.788 25.751 1.00 92.88 226 LEU A O 1
ATOM 1765 N N . SER A 1 227 ? -5.999 -6.577 27.000 1.00 93.12 227 SER A N 1
ATOM 1766 C CA . SER A 1 227 ? -6.542 -7.947 27.038 1.00 93.12 227 SER A CA 1
ATOM 1767 C C . SER A 1 227 ? -7.861 -8.065 27.820 1.00 93.12 227 SER A C 1
ATOM 1769 O O . SER A 1 227 ? -8.586 -9.050 27.670 1.00 93.12 227 SER A O 1
ATOM 1771 N N . ARG A 1 228 ? -8.273 -7.011 28.535 1.00 94.25 228 ARG A N 1
ATOM 1772 C CA . ARG A 1 228 ? -9.593 -6.900 29.183 1.00 94.25 228 ARG A CA 1
ATOM 1773 C C . ARG A 1 228 ? -10.610 -6.076 28.393 1.00 94.25 228 ARG A C 1
ATOM 1775 O O . ARG A 1 228 ? -11.794 -6.095 28.713 1.00 94.25 228 ARG A O 1
ATOM 1782 N N . ILE A 1 229 ? -10.160 -5.362 27.364 1.00 95.19 229 ILE A N 1
ATOM 1783 C CA . ILE A 1 229 ? -10.968 -4.422 26.586 1.00 95.19 229 ILE A CA 1
ATOM 1784 C C . ILE A 1 229 ? -11.388 -5.066 25.268 1.00 95.19 229 ILE A C 1
ATOM 1786 O O . ILE A 1 229 ? -10.542 -5.348 24.418 1.00 95.19 229 ILE A O 1
ATOM 1790 N N . ALA A 1 230 ? -12.687 -5.273 25.074 1.00 94.31 230 ALA A N 1
ATOM 1791 C CA . ALA A 1 230 ? -13.239 -5.776 23.821 1.00 94.31 230 ALA A CA 1
ATOM 1792 C C . ALA A 1 230 ? -13.194 -4.699 22.728 1.00 94.31 230 ALA A C 1
ATOM 1794 O O . ALA A 1 230 ? -12.705 -4.947 21.623 1.00 94.31 230 ALA A O 1
ATOM 1795 N N . VAL A 1 231 ? -13.674 -3.495 23.053 1.00 95.25 231 VAL A N 1
ATOM 1796 C CA . VAL A 1 231 ? -13.851 -2.391 22.101 1.00 95.25 231 VAL A CA 1
ATOM 1797 C C . VAL A 1 231 ? -13.409 -1.071 22.724 1.00 95.25 231 VAL A C 1
ATOM 1799 O O . VAL A 1 231 ? -13.711 -0.814 23.885 1.00 95.25 231 VAL A O 1
ATOM 1802 N N . ILE A 1 232 ? -12.745 -0.220 21.943 1.00 94.50 232 ILE A N 1
ATOM 1803 C CA . ILE A 1 232 ? -12.595 1.219 22.200 1.00 94.50 232 ILE A CA 1
ATOM 1804 C C . ILE A 1 232 ? -13.219 1.946 21.013 1.00 94.50 232 ILE A C 1
ATOM 1806 O O . ILE A 1 232 ? -12.806 1.711 19.882 1.00 94.50 232 ILE A O 1
ATOM 1810 N N . ASN A 1 233 ? -14.188 2.826 21.245 1.00 93.38 233 ASN A N 1
ATOM 1811 C CA . ASN A 1 233 ? -14.870 3.565 20.190 1.00 93.38 233 ASN A CA 1
ATOM 1812 C C . ASN A 1 233 ? -14.657 5.074 20.355 1.00 93.38 233 ASN A C 1
ATOM 1814 O O . ASN A 1 233 ? -15.006 5.651 21.385 1.00 93.38 233 ASN A O 1
ATOM 1818 N N . VAL A 1 234 ? -14.101 5.701 19.314 1.00 92.62 234 VAL A N 1
ATOM 1819 C CA . VAL A 1 234 ? -13.791 7.142 19.265 1.00 92.62 234 VAL A CA 1
ATOM 1820 C C . VAL A 1 234 ? -14.614 7.899 18.216 1.00 92.62 234 VAL A C 1
ATOM 1822 O O . VAL A 1 234 ? -14.264 9.005 17.820 1.00 92.62 234 VAL A O 1
ATOM 1825 N N . ARG A 1 235 ? -15.709 7.311 17.722 1.00 89.62 235 ARG A N 1
ATOM 1826 C CA . ARG A 1 235 ? -16.587 7.917 16.702 1.00 89.62 235 ARG A CA 1
ATOM 1827 C C . ARG A 1 235 ? -17.461 9.046 17.239 1.00 89.62 235 ARG A C 1
ATOM 1829 O O . ARG A 1 235 ? -17.971 9.848 16.463 1.00 89.62 235 ARG A O 1
ATOM 1836 N N . PHE A 1 236 ? -17.680 9.073 18.548 1.00 85.12 236 PHE A N 1
ATOM 1837 C CA . PHE A 1 236 ? -18.609 9.984 19.206 1.00 85.12 236 PHE A CA 1
ATOM 1838 C C . PHE A 1 236 ? -17.861 11.073 19.970 1.00 85.12 236 PHE A C 1
ATOM 1840 O O . PHE A 1 236 ? -16.697 10.910 20.325 1.00 85.12 236 PHE A O 1
ATOM 1847 N N . GLY A 1 237 ? -18.547 12.178 20.276 1.00 82.00 237 GLY A N 1
ATOM 1848 C CA . GLY A 1 237 ? -17.953 13.288 21.028 1.00 82.00 237 GLY A CA 1
ATOM 1849 C C . GLY A 1 237 ? -17.448 12.904 22.426 1.00 82.00 237 GLY A C 1
ATOM 1850 O O . GLY A 1 237 ? -16.601 13.606 22.977 1.00 82.00 237 GLY A O 1
ATOM 1851 N N . GLN A 1 238 ? -17.944 11.799 22.989 1.00 85.75 238 GLN A N 1
ATOM 1852 C CA . GLN A 1 238 ? -17.376 11.155 24.169 1.00 85.75 238 GLN A CA 1
ATOM 1853 C C . GLN A 1 238 ? -16.925 9.738 23.791 1.00 85.75 238 GLN A C 1
ATOM 1855 O O . GLN A 1 238 ? -17.781 8.910 23.464 1.00 85.75 238 GLN A O 1
ATOM 1860 N N . PRO A 1 239 ? -15.611 9.449 23.803 1.00 87.50 239 PRO A N 1
ATOM 1861 C CA . PRO A 1 239 ? -15.114 8.107 23.546 1.00 87.50 239 PRO A CA 1
ATOM 1862 C C . PRO A 1 239 ? -15.534 7.165 24.679 1.00 87.50 239 PRO A C 1
ATOM 1864 O O . PRO A 1 239 ? -15.616 7.568 25.841 1.00 87.50 239 PRO A O 1
ATOM 1867 N N . PHE A 1 240 ? -15.772 5.898 24.355 1.00 91.06 240 PHE A N 1
ATOM 1868 C CA . PHE A 1 240 ? -16.085 4.871 25.349 1.00 91.06 240 PHE A CA 1
ATOM 1869 C C . PHE A 1 240 ? -15.357 3.564 25.046 1.00 91.06 240 PHE A C 1
ATOM 1871 O O . PHE A 1 240 ? -14.821 3.361 23.956 1.00 91.06 240 PHE A O 1
ATOM 1878 N N . PHE A 1 241 ? -15.347 2.661 26.021 1.00 92.44 241 PHE A N 1
ATOM 1879 C CA . PHE A 1 241 ? -14.811 1.317 25.865 1.00 92.44 241 PHE A CA 1
ATOM 1880 C C . PHE A 1 241 ? -15.762 0.282 26.463 1.00 92.44 241 PHE A C 1
ATOM 1882 O O . PHE A 1 241 ? -16.575 0.595 27.333 1.00 92.44 241 PHE A O 1
ATOM 1889 N N . VAL A 1 242 ? -15.649 -0.953 25.987 1.00 93.12 242 VAL A N 1
ATOM 1890 C CA . VAL A 1 242 ? -16.435 -2.101 26.445 1.00 93.12 242 VAL A CA 1
ATOM 1891 C C . VAL A 1 242 ? -15.474 -3.172 26.947 1.00 93.12 242 VAL A C 1
ATOM 1893 O O . VAL A 1 242 ? -14.495 -3.496 26.270 1.00 93.12 242 VAL A O 1
ATOM 1896 N N . LEU A 1 243 ? -15.736 -3.701 28.142 1.00 92.69 243 LEU A N 1
ATOM 1897 C CA . LEU A 1 243 ? -14.978 -4.810 28.725 1.00 92.69 243 LEU A CA 1
ATOM 1898 C C . LEU A 1 243 ? -15.395 -6.144 28.093 1.00 92.69 243 LEU A C 1
ATOM 1900 O O . LEU A 1 243 ? -16.515 -6.274 27.601 1.00 92.69 243 LEU A O 1
ATOM 1904 N N . ARG A 1 244 ? -14.474 -7.109 28.093 1.00 91.88 244 ARG A N 1
ATOM 1905 C CA . ARG A 1 244 ? -14.769 -8.505 27.745 1.00 91.88 244 ARG A CA 1
ATOM 1906 C C . ARG A 1 244 ? -15.601 -9.191 28.823 1.00 91.88 244 ARG A C 1
ATOM 1908 O O . ARG A 1 244 ? -15.396 -8.864 30.015 1.00 91.88 244 ARG A O 1
#

Solvent-accessible surface area (backbone atoms only — not comparable to full-atom values): 14057 Å² total; per-residue (Å²): 141,85,83,86,78,82,80,82,77,76,79,80,73,73,74,79,78,73,59,39,77,50,78,45,82,42,78,51,69,82,60,76,74,63,68,68,60,61,49,45,48,49,74,76,67,46,89,66,56,78,48,58,37,70,59,52,73,69,53,38,51,52,51,43,51,54,50,53,70,35,68,50,39,65,42,66,80,44,59,43,82,42,77,45,81,51,99,93,50,76,43,34,27,36,37,37,33,32,23,38,53,57,48,61,35,44,27,36,45,93,87,66,50,60,29,22,23,31,88,86,57,46,74,28,61,53,86,56,64,80,49,95,64,92,64,38,33,37,29,42,55,90,77,31,35,70,63,32,45,47,44,51,53,54,49,44,70,68,42,62,86,73,51,66,88,69,42,51,48,32,36,31,27,57,34,84,48,100,48,90,97,38,63,15,31,33,36,32,31,72,63,68,22,38,38,36,60,40,49,81,79,46,56,85,56,73,45,53,70,70,56,34,52,51,52,46,50,49,49,58,64,72,62,71,54,53,76,49,33,41,36,39,38,39,60,47,83,69,63,50,71,39,70,108

Secondary structure (DSSP, 8-state):
-------------PPPPPPEEEEEEEE-SS----HHHHHHHHHHH-TTGGGGGS--HHHHHHHHHHHHHSTTEEEEEEEEEEEEEETTEEEEEEEEEEEEPPP-EEEE-TT--EEEE-TTS-EEETTSPPPSS--PEEE-HHHHHHHHHHHHHHHHHHHTTTS-TTSEEEEEEEEE-SSTT-EEEEEEETTS-EEEEE-TTGGGGS--HHHHHHHHHHHHHHH--GGGEEEEE-SSSS-EEEE-

pLDDT: mean 88.65, std 13.4, range [31.44, 98.25]

Nearest PDB structures (foldseek):
  3mc8-assembly1_A  TM=3.973E-01  e=1.306E-01  Nostoc sp. PCC 7120 = FACHB-418
  7ojf-assembly1_N  TM=2.800E-01  e=1.158E-01  Escherichia coli BW25113
  7tt1-assembly1_A  TM=4.358E-01  e=8.935E-01  Escherichia coli
  7tt2-assembly1_A  TM=4.907E-01  e=2.337E+00  Escherichia coli
  7tt3-assembly1_A  TM=3.743E-01  e=1.281E+00  Escherichia coli

Sequence (244 aa):
ILVSVLSWRAALVTPSPAPVSGLRIVFQDGPTLPREDVLAWVKRGFPQRASLVDPDQATLERLAEFLRSHGAVREVHQVRVAHEAFDGGVTRIIEIGLSLREPYMPAVLVGGERHWIDAEGRVLPGILPAPAQARPVLRGIEVGGPPAVAEALALWRELESQVEPGLITDIHLFDDLDLKDQRGIVLATRQGSRLIWGRPDEDRFGVDRARKIRDLVHTIRCQGDLSRIAVINVRFGQPFFVLR

Foldseek 3Di:
DDDDDPDDPPPCPPPDDAWAPEAAEDEDDDFDADPVVVVVLCVPPPPPNVCNRPPDPVNQVSVLVSQVPALFFPHWPDWDWDWDDDVPDIHTHIYTYTYTAHFDAWEAEPVRAIWGAGLQGGTHHPSTDDDPAHDAYEYPCVPLDRLLSNVVSVLCVVQVVLDDRQQFHHWYAFDDDPDPPFTGIWTAGPLGAIEAPGHSPLCVQVADPVNLSVLSSVVCVVVVDCNQWRYWYSSHPDIDTDGD

Radius of gyration: 28.07 Å; Cα contacts (8 Å, |Δi|>4): 423; chains: 1; bounding box: 74×31×102 Å